Protein AF-A0A7X3YAA0-F1 (afdb_monomer)

Nearest PDB structures (foldseek):
  8f7n-assembly1_A-2  TM=2.930E-01  e=7.700E+00  Sinorhizobium meliloti

Solvent-accessible surface area (backbone atoms only — not comparable to full-atom values): 11688 Å² total; per-residue (Å²): 109,54,58,77,60,43,55,61,46,72,79,70,70,88,83,76,70,69,65,59,54,57,55,51,51,57,53,46,72,73,34,72,87,39,67,66,58,44,51,51,52,48,49,53,50,49,19,56,52,35,29,21,51,21,25,22,51,53,33,38,72,58,95,44,71,69,63,36,50,56,51,29,52,52,21,49,56,51,26,53,52,19,48,52,52,40,51,52,50,35,54,52,51,37,53,52,49,48,28,69,72,54,35,77,91,60,54,65,84,67,100,58,86,49,71,60,44,53,52,44,53,52,51,51,51,51,34,36,52,49,14,29,50,54,8,47,59,45,31,59,58,48,54,50,46,50,54,24,40,55,50,31,54,49,50,27,62,79,58,42,41,44,77,76,51,54,50,33,37,28,41,69,87,68,53,43,28,35,65,72,49,81,56,97,45,36,39,38,23,38,33,63,99,43,87,67,33,29,32,39,41,35,31,49,99,71,41,32,64,75,49,73,66,51,87,34,73,72,127

pLDDT: mean 88.46, std 11.12, range [44.28, 97.62]

Radius of gyration: 26.05 Å; Cα contacts (8 Å, |Δi|>4): 255; chains: 1; bounding box: 53×24×81 Å

Structure (mmCIF, N/CA/C/O backbone):
data_AF-A0A7X3YAA0-F1
#
_entry.id   AF-A0A7X3YAA0-F1
#
loop_
_atom_site.group_PDB
_atom_site.id
_atom_site.type_symbol
_atom_site.label_atom_id
_atom_site.label_alt_id
_atom_site.label_comp_id
_atom_site.label_asym_id
_atom_site.label_entity_id
_atom_site.label_seq_id
_atom_site.pdbx_PDB_ins_code
_atom_site.Cartn_x
_atom_site.Cartn_y
_atom_site.Cartn_z
_atom_site.occupancy
_atom_site.B_iso_or_equiv
_atom_site.auth_seq_id
_atom_site.auth_comp_id
_atom_site.auth_asym_id
_atom_site.auth_atom_id
_atom_site.pdbx_PDB_model_num
ATOM 1 N N . MET A 1 1 ? -1.577 8.466 15.250 1.00 59.06 1 MET A N 1
ATOM 2 C CA . MET A 1 1 ? -2.280 7.269 14.775 1.00 59.06 1 MET A CA 1
ATOM 3 C C . MET A 1 1 ? -3.428 6.918 15.711 1.00 59.06 1 MET A C 1
ATOM 5 O O . MET A 1 1 ? -3.197 6.264 16.710 1.00 59.06 1 MET A O 1
ATOM 9 N N . SER A 1 2 ? -4.651 7.303 15.331 1.00 76.75 2 SER A N 1
ATOM 10 C CA . SER A 1 2 ? -5.846 7.042 16.142 1.00 76.75 2 SER A CA 1
ATOM 11 C C . SER A 1 2 ? -6.045 5.549 16.450 1.00 76.75 2 SER A C 1
ATOM 13 O O . SER A 1 2 ? -5.877 4.694 15.568 1.00 76.75 2 SER A O 1
ATOM 15 N N . ILE A 1 3 ? -6.429 5.260 17.690 1.00 80.38 3 ILE A N 1
ATOM 16 C CA . ILE A 1 3 ? -6.771 3.958 18.265 1.00 80.38 3 ILE A CA 1
ATOM 17 C C . ILE A 1 3 ? -7.856 3.287 17.422 1.00 80.38 3 ILE A C 1
ATOM 19 O O . ILE A 1 3 ? -7.749 2.100 17.121 1.00 80.38 3 ILE A O 1
ATOM 23 N N . VAL A 1 4 ? -8.832 4.049 16.916 1.00 76.88 4 VAL A N 1
ATOM 24 C CA . VAL A 1 4 ? -9.892 3.575 15.999 1.00 76.88 4 VAL A CA 1
ATOM 25 C C . VAL A 1 4 ? -9.312 2.902 14.744 1.00 76.88 4 VAL A C 1
ATOM 27 O O . VAL A 1 4 ? -9.902 1.975 14.186 1.00 76.88 4 VAL A O 1
ATOM 30 N N . LYS A 1 5 ? -8.120 3.329 14.307 1.00 78.88 5 LYS A N 1
ATOM 31 C CA . LYS A 1 5 ? -7.428 2.848 13.096 1.00 78.88 5 LYS A CA 1
ATOM 32 C C . LYS A 1 5 ? -6.369 1.784 13.376 1.00 78.88 5 LYS A C 1
ATOM 34 O O . LYS A 1 5 ? -5.727 1.310 12.430 1.00 78.88 5 LYS A O 1
ATOM 39 N N . LEU A 1 6 ? -6.149 1.431 14.641 1.00 77.19 6 LEU A N 1
ATOM 40 C CA . LEU A 1 6 ? -5.061 0.557 15.065 1.00 77.19 6 LEU A CA 1
ATOM 41 C C . LEU A 1 6 ? -5.358 -0.916 14.737 1.00 77.19 6 LEU A C 1
ATOM 43 O O . LEU A 1 6 ? -4.557 -1.565 14.059 1.00 77.19 6 LEU A O 1
ATOM 47 N N . ALA A 1 7 ? -6.538 -1.419 15.120 1.00 69.31 7 ALA A N 1
ATOM 48 C CA . ALA A 1 7 ? -6.918 -2.823 14.925 1.00 69.31 7 ALA A CA 1
ATOM 49 C C . ALA A 1 7 ? -6.920 -3.268 13.440 1.00 69.31 7 ALA A C 1
ATOM 51 O O . ALA A 1 7 ? -6.285 -4.279 13.126 1.00 69.31 7 ALA A O 1
ATOM 52 N N . PRO A 1 8 ? -7.483 -2.501 12.479 1.00 62.03 8 PRO A N 1
ATOM 53 C CA . PRO A 1 8 ? -7.467 -2.892 11.063 1.00 62.03 8 PRO A CA 1
ATOM 54 C C . PRO A 1 8 ? -6.065 -2.944 10.433 1.00 62.03 8 PRO A C 1
ATOM 56 O O . PRO A 1 8 ? -5.856 -3.620 9.424 1.00 62.03 8 PRO A O 1
ATOM 59 N N . LYS A 1 9 ? -5.091 -2.210 10.987 1.00 66.38 9 LYS A N 1
ATOM 60 C CA . LYS A 1 9 ? -3.727 -2.137 10.439 1.00 66.38 9 LYS A CA 1
ATOM 61 C C . LYS A 1 9 ? -2.813 -3.249 10.934 1.00 66.38 9 LYS A C 1
ATOM 63 O O . LYS A 1 9 ? -1.977 -3.711 10.158 1.00 66.38 9 LYS A O 1
ATOM 68 N N . ILE A 1 10 ? -2.977 -3.692 12.177 1.00 64.69 10 ILE A N 1
ATOM 69 C CA . ILE A 1 10 ? -2.157 -4.762 12.770 1.00 64.69 10 ILE A CA 1
ATOM 70 C C . ILE A 1 10 ? -2.325 -6.076 11.995 1.00 64.69 10 ILE A C 1
ATOM 72 O O . ILE A 1 10 ? -1.363 -6.813 11.800 1.00 64.69 10 ILE A O 1
ATOM 76 N N . VAL A 1 11 ? -3.509 -6.308 11.428 1.00 57.81 11 VAL A N 1
ATOM 77 C CA . VAL A 1 11 ? -3.817 -7.491 10.610 1.00 57.81 11 VAL A CA 1
ATOM 78 C C . VAL A 1 11 ? -3.139 -7.461 9.220 1.00 57.81 11 VAL A C 1
ATOM 80 O O . VAL A 1 11 ? -3.047 -8.489 8.555 1.00 57.81 11 VAL A O 1
ATOM 83 N N . ALA A 1 12 ? -2.621 -6.316 8.753 1.00 52.00 12 ALA A N 1
ATOM 84 C CA . ALA A 1 12 ? -2.245 -6.120 7.345 1.00 52.00 12 ALA A CA 1
ATOM 85 C C . ALA A 1 12 ? -0.732 -5.966 7.044 1.00 52.00 12 ALA A C 1
ATOM 87 O O . ALA A 1 12 ? -0.375 -5.808 5.876 1.00 52.00 12 ALA A O 1
ATOM 88 N N . GLY A 1 13 ? 0.160 -5.958 8.046 1.00 50.28 13 GLY A N 1
ATOM 89 C CA . GLY A 1 13 ? 1.403 -5.170 7.950 1.00 50.28 13 GLY A CA 1
ATOM 90 C C . GLY A 1 13 ? 2.768 -5.807 7.610 1.00 50.28 13 GLY A C 1
ATOM 91 O O . GLY A 1 13 ? 3.652 -5.052 7.221 1.00 50.28 13 GLY A O 1
ATOM 92 N N . SER A 1 14 ? 3.041 -7.110 7.746 1.00 44.28 14 SER A N 1
ATOM 93 C CA . SER A 1 14 ? 4.423 -7.522 8.119 1.00 44.28 14 SER A CA 1
ATOM 94 C C . SER A 1 14 ? 5.274 -8.375 7.150 1.00 44.28 14 SER A C 1
ATOM 96 O O . SER A 1 14 ? 6.338 -8.825 7.560 1.00 44.28 14 SER A O 1
ATOM 98 N N . ALA A 1 15 ? 4.919 -8.577 5.872 1.00 46.97 15 ALA A N 1
ATOM 99 C CA . ALA A 1 15 ? 5.632 -9.571 5.035 1.00 46.97 15 ALA A CA 1
ATOM 100 C C . ALA A 1 15 ? 6.590 -9.047 3.929 1.00 46.97 15 ALA A C 1
ATOM 102 O O . ALA A 1 15 ? 7.438 -9.802 3.466 1.00 46.97 15 ALA A O 1
ATOM 103 N N . LEU A 1 16 ? 6.506 -7.786 3.477 1.00 45.75 16 LEU A N 1
ATOM 104 C CA . LEU A 1 16 ? 7.164 -7.350 2.220 1.00 45.75 16 LEU A CA 1
ATOM 105 C C . LEU A 1 16 ? 8.527 -6.634 2.365 1.00 45.75 16 LEU A C 1
ATOM 107 O O . LEU A 1 16 ? 9.191 -6.383 1.362 1.00 45.75 16 LEU A O 1
ATOM 111 N N . ALA A 1 17 ? 8.974 -6.305 3.579 1.00 51.66 17 ALA A N 1
ATOM 112 C CA . ALA A 1 17 ? 10.125 -5.412 3.781 1.00 51.66 17 ALA A CA 1
ATOM 113 C C . ALA A 1 17 ? 11.516 -6.082 3.663 1.00 51.66 17 ALA A C 1
ATOM 115 O O . ALA A 1 17 ? 12.498 -5.400 3.376 1.00 51.66 17 ALA A O 1
ATOM 116 N N . GLY A 1 18 ? 11.627 -7.401 3.866 1.00 48.25 18 GLY A N 1
ATOM 117 C CA . GLY A 1 18 ? 12.929 -8.077 3.996 1.00 48.25 18 GLY A CA 1
ATOM 118 C C . GLY A 1 18 ? 13.695 -8.281 2.682 1.00 48.25 18 GLY A C 1
ATOM 119 O O . GLY A 1 18 ? 14.911 -8.106 2.636 1.00 48.25 18 GLY A O 1
ATOM 120 N N . PHE A 1 19 ? 12.994 -8.617 1.595 1.00 54.12 19 PHE A N 1
ATOM 121 C CA . PHE A 1 19 ? 13.638 -9.017 0.337 1.00 54.12 19 PHE A CA 1
ATOM 122 C C . PHE A 1 19 ? 14.166 -7.823 -0.478 1.00 54.12 19 PHE A C 1
ATOM 124 O O . PHE A 1 19 ? 15.297 -7.843 -0.963 1.00 54.12 19 PHE A O 1
ATOM 131 N N . GLY A 1 20 ? 13.388 -6.737 -0.576 1.00 62.09 20 GLY A N 1
ATOM 132 C CA . GLY A 1 20 ? 13.781 -5.549 -1.347 1.00 62.09 20 GLY A CA 1
ATOM 133 C C . GLY A 1 20 ? 14.993 -4.811 -0.768 1.00 62.09 20 GLY A C 1
ATOM 134 O O . GLY A 1 20 ? 15.801 -4.255 -1.511 1.00 62.09 20 GLY A O 1
ATOM 135 N N . LEU A 1 21 ? 15.162 -4.853 0.556 1.00 68.50 21 LEU A N 1
ATOM 136 C CA . LEU A 1 21 ? 16.231 -4.145 1.260 1.00 68.50 21 LEU A CA 1
ATOM 137 C C . LEU A 1 21 ? 17.598 -4.826 1.056 1.00 68.50 21 LEU A C 1
ATOM 139 O O . LEU A 1 21 ? 18.607 -4.143 0.881 1.00 68.50 21 LEU A O 1
ATOM 143 N N . ALA A 1 22 ? 17.634 -6.163 0.987 1.00 71.94 22 ALA A N 1
ATOM 144 C CA . ALA A 1 22 ? 18.854 -6.916 0.694 1.00 71.94 22 ALA A CA 1
ATOM 145 C C . ALA A 1 22 ? 19.340 -6.692 -0.750 1.00 71.94 22 ALA A C 1
ATOM 147 O O . ALA A 1 22 ? 20.502 -6.340 -0.954 1.00 71.94 22 ALA A O 1
ATOM 148 N N . PHE A 1 23 ? 18.440 -6.802 -1.735 1.00 73.25 23 PHE A N 1
ATOM 149 C CA . PHE A 1 23 ? 18.769 -6.583 -3.148 1.00 73.25 23 PHE A CA 1
ATOM 150 C C . PHE A 1 23 ? 19.189 -5.132 -3.427 1.00 73.25 23 PHE A C 1
ATOM 152 O O . PHE A 1 23 ? 20.215 -4.883 -4.062 1.00 73.25 23 PHE A O 1
ATOM 159 N N . GLY A 1 24 ? 18.449 -4.157 -2.885 1.00 75.50 24 GLY A N 1
ATOM 160 C CA . GLY A 1 24 ? 18.775 -2.737 -3.039 1.00 75.50 24 GLY A CA 1
ATOM 161 C C . GLY A 1 24 ? 20.146 -2.376 -2.463 1.00 75.50 24 GLY A C 1
ATOM 162 O O . GLY A 1 24 ? 20.895 -1.610 -3.072 1.00 75.50 24 GLY A O 1
ATOM 163 N N . ARG A 1 25 ? 20.524 -2.979 -1.329 1.00 80.31 25 ARG A N 1
ATOM 164 C CA . ARG A 1 25 ? 21.837 -2.768 -0.703 1.00 80.31 25 ARG A CA 1
ATOM 165 C C . ARG A 1 25 ? 22.989 -3.250 -1.587 1.00 80.31 25 ARG A C 1
ATOM 167 O O . ARG A 1 25 ? 24.008 -2.561 -1.674 1.00 80.31 25 ARG A O 1
ATOM 174 N N . ASP A 1 26 ? 22.841 -4.402 -2.233 1.00 81.62 26 ASP A N 1
ATOM 175 C CA . ASP A 1 26 ? 23.897 -4.983 -3.069 1.00 81.62 26 ASP A CA 1
ATOM 176 C C . ASP A 1 26 ? 24.082 -4.216 -4.377 1.00 81.62 26 ASP A C 1
ATOM 178 O O . ASP A 1 26 ? 25.218 -3.941 -4.777 1.00 81.62 26 ASP A O 1
ATOM 182 N N . VAL A 1 27 ? 22.982 -3.783 -4.999 1.00 78.81 27 VAL A N 1
ATOM 183 C CA . VAL A 1 27 ? 23.040 -2.918 -6.181 1.00 78.81 27 VAL A CA 1
ATOM 184 C C . VAL A 1 27 ? 23.669 -1.569 -5.823 1.00 78.81 27 VAL A C 1
ATOM 186 O O . VAL A 1 27 ? 24.630 -1.161 -6.473 1.00 78.81 27 VAL A O 1
ATOM 189 N N . TYR A 1 28 ? 23.238 -0.926 -4.731 1.00 79.69 28 TYR A N 1
ATOM 190 C CA . TYR A 1 28 ? 23.794 0.355 -4.276 1.00 79.69 28 TYR A CA 1
ATOM 191 C C . TYR A 1 28 ? 25.310 0.303 -4.035 1.00 79.69 28 TYR A C 1
ATOM 193 O O . TYR A 1 28 ? 26.046 1.205 -4.440 1.00 79.69 28 TYR A O 1
ATOM 201 N N . ARG A 1 29 ? 25.819 -0.768 -3.410 1.00 83.75 29 ARG A N 1
ATOM 202 C CA . ARG A 1 29 ? 27.262 -0.919 -3.148 1.00 83.75 29 ARG A CA 1
ATOM 203 C C . ARG A 1 29 ? 28.103 -0.908 -4.424 1.00 83.75 29 ARG A C 1
ATOM 205 O O . ARG A 1 29 ? 29.215 -0.379 -4.386 1.00 83.75 29 ARG A O 1
ATOM 212 N N . LYS A 1 30 ? 27.584 -1.466 -5.522 1.00 80.69 30 LYS A N 1
ATOM 213 C CA . LYS A 1 30 ? 28.265 -1.521 -6.824 1.00 80.69 30 LYS A CA 1
ATOM 214 C C . LYS A 1 30 ? 28.128 -0.216 -7.609 1.00 80.69 30 LYS A C 1
ATOM 216 O O . LYS A 1 30 ? 29.068 0.179 -8.290 1.00 80.69 30 LYS A O 1
ATOM 221 N N . THR A 1 31 ? 26.994 0.469 -7.489 1.00 81.50 31 THR A N 1
ATOM 222 C CA . THR A 1 31 ? 26.660 1.631 -8.327 1.00 81.50 31 THR A CA 1
ATOM 223 C C . THR A 1 31 ? 27.045 2.977 -7.717 1.00 81.50 31 THR A C 1
ATOM 225 O O . THR A 1 31 ? 27.266 3.924 -8.464 1.00 81.50 31 THR A O 1
ATOM 228 N N . LYS A 1 32 ? 27.239 3.075 -6.391 1.00 81.38 32 LYS A N 1
ATOM 229 C CA . LYS A 1 32 ? 27.502 4.345 -5.673 1.00 81.38 32 LYS A CA 1
ATOM 230 C C . LYS A 1 32 ? 28.677 5.194 -6.180 1.00 81.38 32 LYS A C 1
ATOM 232 O O . LYS A 1 32 ? 28.759 6.366 -5.839 1.00 81.38 32 LYS A O 1
ATOM 237 N N . LYS A 1 33 ? 29.614 4.613 -6.936 1.00 85.62 33 LYS A N 1
ATOM 238 C CA . LYS A 1 33 ? 30.770 5.335 -7.495 1.00 85.62 33 LYS A CA 1
ATOM 239 C C . LYS A 1 33 ? 30.436 6.096 -8.782 1.00 85.62 33 LYS A C 1
ATOM 241 O O . LYS A 1 33 ? 31.199 6.970 -9.169 1.00 85.62 33 LYS A O 1
ATOM 246 N N . ASN A 1 34 ? 29.323 5.769 -9.438 1.00 90.38 34 ASN A N 1
ATOM 247 C CA . ASN A 1 34 ? 28.904 6.385 -10.688 1.00 90.38 34 ASN A CA 1
ATOM 248 C C . ASN A 1 34 ? 27.492 6.961 -10.527 1.00 90.38 34 ASN A C 1
ATOM 250 O O . ASN A 1 34 ? 26.493 6.246 -10.625 1.00 90.38 34 ASN A O 1
ATOM 254 N N . LEU A 1 35 ? 27.427 8.269 -10.261 1.00 86.94 35 LEU A N 1
ATOM 255 C CA . LEU A 1 35 ? 26.175 8.987 -10.016 1.00 86.94 35 LEU A CA 1
ATOM 256 C C . LEU A 1 35 ? 25.190 8.848 -11.188 1.00 86.94 35 LEU A C 1
ATOM 258 O O . LEU A 1 35 ? 23.995 8.670 -10.959 1.00 86.94 35 LEU A O 1
ATOM 262 N N . LEU A 1 36 ? 25.694 8.867 -12.426 1.00 89.25 36 LEU A N 1
ATOM 263 C CA . LEU A 1 36 ? 24.877 8.717 -13.631 1.00 89.25 36 LEU A CA 1
ATOM 264 C C . LEU A 1 36 ? 24.191 7.346 -13.671 1.00 89.25 36 LEU A C 1
ATOM 266 O O . LEU A 1 36 ? 23.001 7.255 -13.959 1.00 89.25 36 LEU A O 1
ATOM 270 N N . LEU A 1 37 ? 24.918 6.284 -13.319 1.00 85.06 37 LEU A N 1
ATOM 271 C CA . LEU A 1 37 ? 24.379 4.925 -13.292 1.00 85.06 37 LEU A CA 1
ATOM 272 C C . LEU A 1 37 ? 23.329 4.762 -12.181 1.00 85.06 37 LEU A C 1
ATOM 274 O O . LEU A 1 37 ? 22.287 4.147 -12.404 1.00 85.06 37 LEU A O 1
ATOM 278 N N . VAL A 1 38 ? 23.548 5.366 -11.008 1.00 86.19 38 VAL A N 1
ATOM 279 C CA . VAL A 1 38 ? 22.537 5.402 -9.934 1.00 86.19 38 VAL A CA 1
ATOM 280 C C . VAL A 1 38 ? 21.268 6.117 -10.400 1.00 86.19 38 VAL A C 1
ATOM 282 O O . VAL A 1 38 ? 20.171 5.602 -10.186 1.00 86.19 38 VAL A O 1
ATOM 285 N N . ALA A 1 39 ? 21.403 7.269 -11.063 1.00 89.06 39 ALA A N 1
ATOM 286 C CA . ALA A 1 39 ? 20.269 8.022 -11.590 1.00 89.06 39 ALA A CA 1
ATOM 287 C C . ALA A 1 39 ? 19.504 7.231 -12.664 1.00 89.06 39 ALA A C 1
ATOM 289 O O . ALA A 1 39 ? 18.276 7.167 -12.614 1.00 89.06 39 ALA A O 1
ATOM 290 N N . ALA A 1 40 ? 20.212 6.565 -13.580 1.00 88.56 40 ALA A N 1
ATOM 291 C CA . ALA A 1 40 ? 19.606 5.711 -14.600 1.00 88.56 40 ALA A CA 1
ATOM 292 C C . ALA A 1 40 ? 18.831 4.540 -13.976 1.00 88.56 40 ALA A C 1
ATOM 294 O O . ALA A 1 40 ? 17.680 4.293 -14.331 1.00 88.56 40 ALA A O 1
ATOM 295 N N . LEU A 1 41 ? 19.416 3.856 -12.989 1.00 88.06 41 LEU A N 1
ATOM 296 C CA . LEU A 1 41 ? 18.751 2.763 -12.279 1.00 88.06 41 LEU A CA 1
ATOM 297 C C . LEU A 1 41 ? 17.509 3.244 -11.516 1.00 88.06 41 LEU A C 1
ATOM 299 O O . LEU A 1 41 ? 16.476 2.568 -11.520 1.00 88.06 41 LEU A O 1
ATOM 303 N N . ALA A 1 42 ? 17.598 4.404 -10.862 1.00 89.75 42 ALA A N 1
ATOM 304 C CA . ALA A 1 42 ? 16.465 5.011 -10.178 1.00 89.75 42 ALA A CA 1
ATOM 305 C C . ALA A 1 42 ? 15.347 5.349 -11.170 1.00 89.75 42 ALA A C 1
ATOM 307 O O . ALA A 1 42 ? 14.193 5.016 -10.911 1.00 89.75 42 ALA A O 1
ATOM 308 N N . LEU A 1 43 ? 15.685 5.925 -12.328 1.00 93.00 43 LEU A N 1
ATOM 309 C CA . LEU A 1 43 ? 14.728 6.241 -13.387 1.00 93.00 43 LEU A CA 1
ATOM 310 C C . LEU A 1 43 ? 14.025 4.984 -13.910 1.00 93.00 43 LEU A C 1
ATOM 312 O O . LEU A 1 43 ? 12.799 4.967 -13.983 1.00 93.00 43 LEU A O 1
ATOM 316 N N . VAL A 1 44 ? 14.776 3.917 -14.204 1.00 92.88 44 VAL A N 1
ATOM 317 C CA . VAL A 1 44 ? 14.220 2.617 -14.619 1.00 92.88 44 VAL A CA 1
ATOM 318 C C . VAL A 1 44 ? 13.270 2.086 -13.546 1.00 92.88 44 VAL A C 1
ATOM 320 O O . VAL A 1 44 ? 12.123 1.748 -13.835 1.00 92.88 44 VAL A O 1
ATOM 323 N N . THR A 1 45 ? 13.714 2.067 -12.289 1.00 91.69 45 THR A N 1
ATOM 324 C CA . THR A 1 45 ? 12.907 1.559 -11.172 1.00 91.69 45 THR A CA 1
ATOM 325 C C . THR A 1 45 ? 11.618 2.360 -11.018 1.00 91.69 45 THR A C 1
ATOM 327 O O . THR A 1 45 ? 10.549 1.769 -10.913 1.00 91.69 45 THR A O 1
ATOM 330 N N . ILE A 1 46 ? 11.695 3.693 -11.050 1.00 93.31 46 ILE A N 1
ATOM 331 C CA . ILE A 1 46 ? 10.534 4.584 -10.935 1.00 93.31 46 ILE A CA 1
ATOM 332 C C . ILE A 1 46 ? 9.583 4.392 -12.115 1.00 93.31 46 ILE A C 1
ATOM 334 O O . ILE A 1 46 ? 8.379 4.321 -11.895 1.00 93.31 46 ILE A O 1
ATOM 338 N N . ALA A 1 47 ? 10.093 4.268 -13.341 1.00 95.25 47 ALA A N 1
ATOM 339 C CA . ALA A 1 47 ? 9.259 4.094 -14.525 1.00 95.25 47 ALA A CA 1
ATOM 340 C C . ALA A 1 47 ? 8.464 2.780 -14.460 1.00 95.25 47 ALA A C 1
ATOM 342 O O . ALA A 1 47 ? 7.239 2.793 -14.568 1.00 95.25 47 ALA A O 1
ATOM 343 N N . PHE A 1 48 ? 9.133 1.652 -14.205 1.00 95.12 48 PHE A N 1
ATOM 344 C CA . PHE A 1 48 ? 8.476 0.341 -14.158 1.00 95.12 48 PHE A CA 1
ATOM 345 C C . PHE A 1 48 ? 7.621 0.144 -12.899 1.00 95.12 48 PHE A C 1
ATOM 347 O O . PHE A 1 48 ? 6.489 -0.332 -12.989 1.00 95.12 48 PHE A O 1
ATOM 354 N N . TYR A 1 49 ? 8.105 0.548 -11.721 1.00 94.88 49 TYR A N 1
ATOM 355 C CA . TYR A 1 49 ? 7.300 0.498 -10.496 1.00 94.88 49 TYR A CA 1
ATOM 356 C C . TYR A 1 49 ? 6.110 1.463 -10.569 1.00 94.88 49 TYR A C 1
ATOM 358 O O . TYR A 1 49 ? 5.015 1.144 -10.106 1.00 94.88 49 TYR A O 1
ATOM 366 N N . GLY A 1 50 ? 6.300 2.617 -11.208 1.00 95.69 50 GLY A N 1
ATOM 367 C CA . GLY A 1 50 ? 5.265 3.611 -11.462 1.00 95.69 50 GLY A CA 1
ATOM 368 C C . GLY A 1 50 ? 4.101 3.053 -12.274 1.00 95.69 50 GLY A C 1
ATOM 369 O O . GLY A 1 50 ? 2.957 3.314 -11.905 1.00 95.69 50 GLY A O 1
ATOM 370 N N . LEU A 1 51 ? 4.358 2.220 -13.293 1.00 97.12 51 LEU A N 1
ATOM 371 C CA . LEU A 1 51 ? 3.300 1.515 -14.035 1.00 97.12 51 LEU A CA 1
ATOM 372 C C . LEU A 1 51 ? 2.400 0.708 -13.096 1.00 97.12 51 LEU A C 1
ATOM 374 O O . LEU A 1 51 ? 1.182 0.895 -13.074 1.00 97.12 51 LEU A O 1
ATOM 378 N N . PHE A 1 52 ? 3.013 -0.142 -12.270 1.00 96.19 52 PHE A N 1
ATOM 379 C CA . PHE A 1 52 ? 2.292 -0.968 -11.308 1.00 96.19 52 PHE A CA 1
ATOM 380 C C . PHE A 1 52 ? 1.501 -0.108 -10.313 1.00 96.19 52 PHE A C 1
ATOM 382 O O . PHE A 1 52 ? 0.295 -0.299 -10.140 1.00 96.19 52 PHE A O 1
ATOM 389 N N . VAL A 1 53 ? 2.149 0.877 -9.681 1.00 95.31 53 VAL A N 1
ATOM 390 C CA . VAL A 1 53 ? 1.518 1.726 -8.660 1.00 95.31 53 VAL A CA 1
ATOM 391 C C . VAL A 1 53 ? 0.373 2.549 -9.242 1.00 95.31 53 VAL A C 1
ATOM 393 O O . VAL A 1 53 ? -0.698 2.596 -8.637 1.00 95.31 53 VAL A O 1
ATOM 396 N N . CYS A 1 54 ? 0.540 3.166 -10.411 1.00 96.38 54 CYS A N 1
ATOM 397 C CA . CYS A 1 54 ? -0.524 3.953 -11.034 1.00 96.38 54 CYS A CA 1
ATOM 398 C C . CYS A 1 54 ? -1.752 3.082 -11.322 1.00 96.38 54 CYS A C 1
ATOM 400 O O . CYS A 1 54 ? -2.875 3.462 -10.984 1.00 96.38 54 CYS A O 1
ATOM 402 N N . CYS A 1 55 ? -1.546 1.867 -11.834 1.00 96.12 55 CYS A N 1
ATOM 403 C CA . CYS A 1 55 ? -2.615 0.897 -12.055 1.00 96.12 55 CYS A CA 1
ATOM 404 C C . CYS A 1 55 ? -3.293 0.443 -10.753 1.00 96.12 55 CYS A C 1
ATOM 406 O O . CYS A 1 55 ? -4.522 0.349 -10.714 1.00 96.12 55 CYS A O 1
ATOM 408 N N . VAL A 1 56 ? -2.544 0.259 -9.658 1.00 94.31 56 VAL A N 1
ATOM 409 C CA . VAL A 1 56 ? -3.132 0.013 -8.326 1.00 94.31 56 VAL A CA 1
ATOM 410 C C . VAL A 1 56 ? -4.046 1.167 -7.921 1.00 94.31 56 VAL A C 1
ATOM 412 O O . VAL A 1 56 ? -5.158 0.930 -7.451 1.00 94.31 56 VAL A O 1
ATOM 415 N N . TRP A 1 57 ? -3.616 2.415 -8.111 1.00 93.44 57 TRP A N 1
ATOM 416 C CA . TRP A 1 57 ? -4.403 3.597 -7.747 1.00 93.44 57 TRP A CA 1
ATOM 417 C C . TRP A 1 57 ? -5.666 3.746 -8.597 1.00 93.44 57 TRP A C 1
ATOM 419 O O . TRP A 1 57 ? -6.739 3.986 -8.042 1.00 93.44 57 TRP A O 1
ATOM 429 N N . ILE A 1 58 ? -5.578 3.514 -9.908 1.00 94.62 58 ILE A N 1
ATOM 430 C CA . ILE A 1 58 ? -6.739 3.478 -10.812 1.00 94.62 58 ILE A CA 1
ATOM 431 C C . ILE A 1 58 ? -7.721 2.383 -10.377 1.00 94.62 58 ILE A C 1
ATOM 433 O O . ILE A 1 58 ? -8.934 2.601 -10.274 1.00 94.62 58 ILE A O 1
ATOM 437 N N . GLY A 1 59 ? -7.182 1.201 -10.078 1.00 90.62 59 GLY A N 1
ATOM 438 C CA . GLY A 1 59 ? -7.930 0.035 -9.640 1.00 90.62 59 GLY A CA 1
ATOM 439 C C . GLY A 1 59 ? -8.522 0.179 -8.242 1.00 90.62 59 GLY A C 1
ATOM 440 O O . GLY A 1 59 ? -9.437 -0.566 -7.918 1.00 90.62 59 GLY A O 1
ATOM 441 N N . ARG A 1 60 ? -8.091 1.128 -7.408 1.00 88.19 60 ARG A N 1
ATOM 442 C CA . ARG A 1 60 ? -8.547 1.251 -6.015 1.00 88.19 60 ARG A CA 1
ATOM 443 C C . ARG A 1 60 ? -9.897 1.966 -5.903 1.00 88.19 60 ARG A C 1
ATOM 445 O O . ARG A 1 60 ? -10.300 2.734 -6.775 1.00 88.19 60 ARG A O 1
ATOM 452 N N . ASN A 1 61 ? -10.603 1.715 -4.798 1.00 88.19 61 ASN A N 1
ATOM 453 C CA . ASN A 1 61 ? -11.787 2.488 -4.428 1.00 88.19 61 ASN A CA 1
ATOM 454 C C . ASN A 1 61 ? -11.417 3.633 -3.475 1.00 88.19 61 ASN A C 1
ATOM 456 O O . ASN A 1 61 ? -10.484 3.509 -2.665 1.00 88.19 61 ASN A O 1
ATOM 460 N N . TYR A 1 62 ? -12.179 4.721 -3.541 1.00 87.50 62 TYR A N 1
ATOM 461 C CA . TYR A 1 62 ? -12.031 5.892 -2.680 1.00 87.50 62 TYR A CA 1
ATOM 462 C C . TYR A 1 62 ? -13.348 6.198 -1.975 1.00 87.50 62 TYR A C 1
ATOM 464 O O . TYR A 1 62 ? -14.410 5.828 -2.460 1.00 87.50 62 TYR A O 1
ATOM 472 N N . GLU A 1 63 ? -13.243 6.830 -0.812 1.00 84.12 63 GLU A N 1
ATOM 473 C CA . GLU A 1 63 ? -14.382 7.095 0.064 1.00 84.12 63 GLU A CA 1
ATOM 474 C C . GLU A 1 63 ? -15.328 8.145 -0.533 1.00 84.12 63 GLU A C 1
ATOM 476 O O . GLU A 1 63 ? -16.536 7.942 -0.564 1.00 84.12 63 GLU A O 1
ATOM 481 N N . SER A 1 64 ? -14.773 9.226 -1.095 1.00 90.56 64 SER A N 1
ATOM 482 C CA . SER A 1 64 ? -15.539 10.258 -1.794 1.00 90.56 64 SER A CA 1
ATOM 483 C C . SER A 1 64 ? -15.462 10.105 -3.313 1.00 90.56 64 SER A C 1
ATOM 485 O O . SER A 1 64 ? -14.415 9.774 -3.880 1.00 90.56 64 SER A O 1
ATOM 487 N N . TRP A 1 65 ? -16.572 10.399 -3.994 1.00 88.75 65 TRP A N 1
ATOM 488 C CA . TRP A 1 65 ? -16.664 10.338 -5.454 1.00 88.75 65 TRP A CA 1
ATOM 489 C C . TRP A 1 65 ? -15.730 11.360 -6.128 1.00 88.75 65 TRP A C 1
ATOM 491 O O . TRP A 1 65 ? -14.956 10.994 -7.011 1.00 88.75 65 TRP A O 1
ATOM 501 N N . ALA A 1 66 ? -15.705 12.608 -5.644 1.00 90.31 66 ALA A N 1
ATOM 502 C CA . ALA A 1 66 ? -14.837 13.665 -6.167 1.00 90.31 66 ALA A CA 1
ATOM 503 C C . ALA A 1 66 ? -13.351 13.338 -5.944 1.00 90.31 66 ALA A C 1
ATOM 505 O O . ALA A 1 66 ? -12.534 13.417 -6.865 1.00 90.31 66 ALA A O 1
ATOM 506 N N . GLY A 1 67 ? -13.008 12.858 -4.742 1.00 89.75 67 GLY A N 1
ATOM 507 C CA . GLY A 1 67 ? -11.662 12.385 -4.431 1.00 89.75 67 GLY A CA 1
ATOM 508 C C . GLY A 1 67 ? -11.258 11.168 -5.266 1.00 89.75 67 GLY A C 1
ATOM 509 O O . GLY A 1 67 ? -10.081 11.024 -5.601 1.00 89.75 67 GLY A O 1
ATOM 510 N N . SER A 1 68 ? -12.215 10.310 -5.644 1.00 91.62 68 SER A N 1
ATOM 511 C CA . SER A 1 68 ? -11.966 9.207 -6.574 1.00 91.62 68 SER A CA 1
ATOM 512 C C . SER A 1 68 ? -11.595 9.706 -7.962 1.00 91.62 68 SER A C 1
ATOM 514 O O . SER A 1 68 ? -10.679 9.141 -8.554 1.00 91.62 68 SER A O 1
ATOM 516 N N . ILE A 1 69 ? -12.320 10.686 -8.504 1.00 93.50 69 ILE A N 1
ATOM 517 C CA . ILE A 1 69 ? -12.093 11.185 -9.866 1.00 93.50 69 ILE A CA 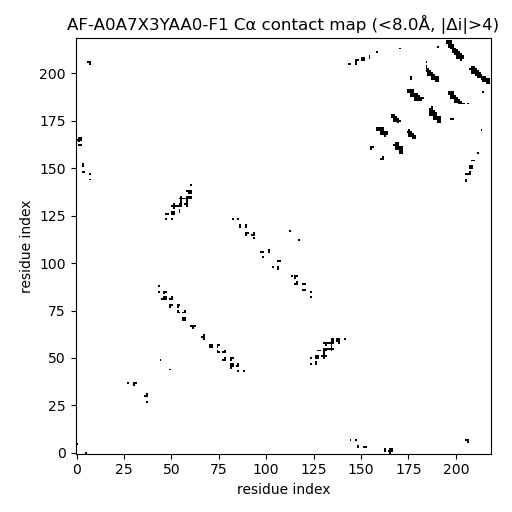1
ATOM 518 C C . ILE A 1 69 ? -10.712 11.829 -9.949 1.00 93.50 69 ILE A C 1
ATOM 520 O O . ILE A 1 69 ? -9.900 11.416 -10.774 1.00 93.50 69 ILE A O 1
ATOM 524 N N . PHE A 1 70 ? -10.401 12.751 -9.035 1.00 94.69 70 PHE A N 1
ATOM 525 C CA . PHE A 1 70 ? -9.120 13.459 -9.037 1.00 94.69 70 PHE A CA 1
ATOM 526 C C . PHE A 1 70 ? -7.925 12.502 -8.933 1.00 94.69 70 PHE A C 1
ATOM 528 O O . PHE A 1 70 ? -6.975 12.588 -9.708 1.00 94.69 70 PHE A O 1
ATOM 535 N N . LYS A 1 71 ? -7.989 11.524 -8.019 1.00 94.06 71 LYS A N 1
ATOM 536 C CA . LYS A 1 71 ? -6.899 10.554 -7.828 1.00 94.06 71 LYS A CA 1
ATOM 537 C C . LYS A 1 71 ? -6.745 9.601 -9.012 1.00 94.06 71 LYS A C 1
ATOM 539 O O . LYS A 1 71 ? -5.620 9.222 -9.320 1.00 94.06 71 LYS A O 1
ATOM 544 N N . LYS A 1 72 ? -7.841 9.224 -9.678 1.00 95.12 72 LYS A N 1
ATOM 545 C CA . LYS A 1 72 ? -7.794 8.380 -10.882 1.00 95.12 72 LYS A CA 1
ATOM 546 C C . LYS A 1 72 ? -7.249 9.138 -12.087 1.00 95.12 72 LYS A C 1
ATOM 548 O O . LYS A 1 72 ? -6.422 8.581 -12.795 1.00 95.12 72 LYS A O 1
ATOM 553 N N . LEU A 1 73 ? -7.651 10.394 -12.286 1.00 96.00 73 LEU A N 1
ATOM 554 C CA . LEU A 1 73 ? -7.113 11.245 -13.351 1.00 96.00 73 LEU A CA 1
ATOM 555 C C . LEU A 1 73 ? -5.618 11.506 -13.155 1.00 96.00 73 LEU A C 1
ATOM 557 O O . LEU A 1 73 ? -4.840 11.313 -14.085 1.00 96.00 73 LEU A O 1
ATOM 561 N N . GLY A 1 74 ? -5.201 11.849 -11.933 1.00 96.56 74 GLY A N 1
ATOM 562 C CA . GLY A 1 74 ? -3.784 12.007 -11.604 1.00 96.56 74 GLY A CA 1
ATOM 563 C C . GLY A 1 74 ? -2.984 10.720 -11.828 1.00 96.56 74 GLY A C 1
ATOM 564 O O . GLY A 1 74 ? -1.911 10.760 -12.423 1.00 96.56 74 GLY A O 1
ATOM 565 N N . ALA A 1 75 ? -3.526 9.565 -11.425 1.00 96.25 75 ALA A N 1
ATOM 566 C CA . ALA A 1 75 ? -2.891 8.272 -11.672 1.00 96.25 75 ALA A CA 1
ATOM 567 C C . ALA A 1 75 ? -2.833 7.913 -13.166 1.00 96.25 75 ALA A C 1
ATOM 569 O O . ALA A 1 75 ? -1.854 7.316 -13.596 1.00 96.25 75 ALA A O 1
ATOM 570 N N . LEU A 1 76 ? -3.835 8.289 -13.965 1.00 96.75 76 LEU A N 1
ATOM 571 C CA . LEU A 1 76 ? -3.842 8.065 -15.412 1.00 96.75 76 LEU A CA 1
ATOM 572 C C . LEU A 1 76 ? -2.800 8.935 -16.129 1.00 96.75 76 LEU A C 1
ATOM 574 O O . LEU A 1 76 ? -2.074 8.438 -16.987 1.00 96.75 76 LEU A O 1
ATOM 578 N N . ALA A 1 77 ? -2.679 10.207 -15.744 1.00 97.62 77 ALA A N 1
ATOM 579 C CA . ALA A 1 77 ? -1.643 11.096 -16.267 1.00 97.62 77 ALA A CA 1
ATOM 580 C C . ALA A 1 77 ? -0.236 10.589 -15.905 1.00 97.62 77 ALA A C 1
ATOM 582 O O . ALA A 1 77 ? 0.631 10.481 -16.771 1.00 97.62 77 ALA A O 1
ATOM 583 N N . ALA A 1 78 ? -0.024 10.197 -14.644 1.00 96.50 78 ALA A N 1
ATOM 584 C CA . ALA A 1 78 ? 1.237 9.607 -14.198 1.00 96.50 78 ALA A CA 1
ATOM 585 C C . ALA A 1 78 ? 1.540 8.270 -14.899 1.00 96.50 78 ALA A C 1
ATOM 587 O O . ALA A 1 78 ? 2.694 8.012 -15.245 1.00 96.50 78 ALA A O 1
ATOM 588 N N . LEU A 1 79 ? 0.515 7.449 -15.163 1.00 96.94 79 LEU A N 1
ATOM 589 C CA . LEU A 1 79 ? 0.649 6.206 -15.922 1.00 96.94 79 LEU A CA 1
ATOM 590 C C . LEU A 1 79 ? 1.166 6.480 -17.334 1.00 96.94 79 LEU A C 1
ATOM 592 O O . LEU A 1 79 ? 2.103 5.811 -17.754 1.00 96.94 79 LEU A O 1
ATOM 596 N N . ALA A 1 80 ? 0.607 7.469 -18.038 1.00 97.44 80 ALA A N 1
ATOM 597 C CA . ALA A 1 80 ? 1.050 7.831 -19.385 1.00 97.44 80 ALA A CA 1
ATOM 598 C C . ALA A 1 80 ? 2.531 8.248 -19.409 1.00 97.44 80 ALA A C 1
ATOM 600 O O . ALA A 1 80 ? 3.283 7.800 -20.273 1.00 97.44 80 ALA A O 1
ATOM 601 N N . VAL A 1 81 ? 2.974 9.029 -18.417 1.00 97.62 81 VAL A N 1
ATOM 602 C CA . VAL A 1 81 ? 4.386 9.423 -18.268 1.00 97.62 81 VAL A CA 1
ATOM 603 C C . VAL A 1 81 ? 5.277 8.207 -18.000 1.00 97.62 81 VAL A C 1
ATOM 605 O O . VAL A 1 81 ? 6.280 8.016 -18.685 1.00 97.62 81 VAL A O 1
ATOM 608 N N . CYS A 1 82 ? 4.908 7.349 -17.045 1.00 97.38 82 CYS A N 1
ATOM 609 C CA . CYS A 1 82 ? 5.679 6.143 -16.722 1.00 97.38 82 CYS A CA 1
ATOM 610 C C . CYS A 1 82 ? 5.743 5.171 -17.908 1.00 97.38 82 CYS A C 1
ATOM 612 O O . CYS A 1 82 ? 6.783 4.558 -18.158 1.00 97.38 82 CYS A O 1
ATOM 614 N N . PHE A 1 83 ? 4.650 5.054 -18.662 1.00 96.94 83 PHE A N 1
ATOM 615 C CA . PHE A 1 83 ? 4.573 4.237 -19.867 1.00 96.94 83 PHE A CA 1
ATOM 616 C C . PHE A 1 83 ? 5.484 4.778 -20.963 1.00 96.94 83 PHE A C 1
ATOM 618 O O . PHE A 1 83 ? 6.297 4.025 -21.484 1.00 96.94 83 PHE A O 1
ATOM 625 N N . GLY A 1 84 ? 5.439 6.084 -21.241 1.00 97.00 84 GLY A N 1
ATOM 626 C CA . GLY A 1 84 ? 6.329 6.716 -22.218 1.00 97.00 84 GLY A CA 1
ATOM 627 C C . GLY A 1 84 ? 7.809 6.549 -21.866 1.00 97.00 84 GLY A C 1
ATOM 628 O O . GLY A 1 84 ? 8.596 6.126 -22.710 1.00 97.00 84 GLY A O 1
ATOM 629 N N . ILE A 1 85 ? 8.185 6.802 -20.606 1.00 97.06 85 ILE A N 1
ATOM 630 C CA . ILE A 1 85 ? 9.576 6.649 -20.145 1.00 97.06 85 ILE A CA 1
ATOM 631 C C . ILE A 1 85 ? 10.026 5.188 -20.240 1.00 97.06 85 ILE A C 1
ATOM 633 O O . ILE A 1 85 ? 11.091 4.910 -20.782 1.00 97.06 85 ILE A O 1
ATOM 637 N N . SER A 1 86 ? 9.234 4.238 -19.734 1.00 96.81 86 SER A N 1
ATOM 638 C CA . SER A 1 86 ? 9.608 2.817 -19.791 1.00 96.81 86 SER A CA 1
ATOM 639 C C . SER A 1 86 ? 9.643 2.279 -21.223 1.00 96.81 86 SER A C 1
ATOM 641 O O . SER A 1 86 ? 10.519 1.479 -21.535 1.00 96.81 86 SER A O 1
ATOM 643 N N . PHE A 1 87 ? 8.761 2.751 -22.107 1.00 96.94 87 PHE A N 1
ATOM 644 C CA . PHE A 1 87 ? 8.768 2.386 -23.523 1.00 96.94 87 PHE A CA 1
ATOM 645 C C . PHE A 1 87 ? 10.031 2.899 -24.223 1.00 96.94 87 PHE A C 1
ATOM 647 O O . PHE A 1 87 ? 10.712 2.134 -24.902 1.00 96.94 87 PHE A O 1
ATOM 654 N N . TYR A 1 88 ? 10.406 4.159 -23.982 1.00 96.50 88 TYR A N 1
ATOM 655 C CA . TYR A 1 88 ? 11.669 4.714 -24.471 1.00 96.50 88 TYR A CA 1
ATOM 656 C C . TYR A 1 88 ? 12.883 3.928 -23.954 1.00 96.50 88 TYR A C 1
ATOM 658 O O . TYR A 1 88 ? 13.789 3.624 -24.723 1.00 96.50 88 TYR A O 1
ATOM 666 N N . LEU A 1 89 ? 12.893 3.545 -22.672 1.00 95.44 89 LEU A N 1
ATOM 667 C CA . LEU A 1 89 ? 13.972 2.739 -22.091 1.00 95.44 89 LEU A CA 1
ATOM 668 C C . LEU A 1 89 ? 14.086 1.351 -22.736 1.00 95.44 89 LEU A C 1
ATOM 670 O O . LEU A 1 89 ? 15.201 0.867 -22.906 1.00 95.44 89 LEU A O 1
ATOM 674 N N . ILE A 1 90 ? 12.964 0.725 -23.107 1.00 95.12 90 ILE A N 1
ATOM 675 C CA . ILE A 1 90 ? 12.963 -0.550 -23.841 1.00 95.12 90 ILE A CA 1
ATOM 676 C C . ILE A 1 90 ? 13.588 -0.365 -25.224 1.00 95.12 90 ILE A C 1
ATOM 678 O O . ILE A 1 90 ? 14.477 -1.132 -25.574 1.00 95.12 90 ILE A O 1
ATOM 682 N N . LEU A 1 91 ? 13.178 0.664 -25.976 1.00 94.00 91 LEU A N 1
ATOM 683 C CA . LEU A 1 91 ? 13.753 0.967 -27.293 1.00 94.00 91 LEU A CA 1
ATOM 684 C C . LEU A 1 91 ? 15.254 1.267 -27.214 1.00 94.00 91 LEU A C 1
ATOM 686 O O . LEU A 1 91 ? 16.031 0.777 -28.027 1.00 94.00 91 LEU A O 1
ATOM 690 N N . PHE A 1 92 ? 15.666 2.049 -26.216 1.00 93.62 92 PHE A N 1
ATOM 691 C CA . PHE A 1 92 ? 17.071 2.376 -25.992 1.00 93.62 92 PHE A CA 1
ATOM 692 C C . PHE A 1 92 ? 17.900 1.128 -25.666 1.00 93.62 92 PHE A C 1
ATOM 694 O O . PHE A 1 92 ? 18.967 0.926 -26.242 1.00 93.62 92 PHE A O 1
ATOM 701 N N . LEU A 1 93 ? 17.407 0.279 -24.758 1.00 92.19 93 LEU A N 1
ATOM 702 C CA . LEU A 1 93 ? 18.084 -0.962 -24.383 1.00 92.19 93 LEU A CA 1
ATOM 703 C C . LEU A 1 93 ? 18.172 -1.933 -25.563 1.00 92.19 93 LEU A C 1
ATOM 705 O O . LEU A 1 93 ? 19.198 -2.583 -25.739 1.00 92.19 93 LEU A O 1
ATOM 709 N N . ASP A 1 94 ? 17.112 -2.014 -26.361 1.00 91.69 94 ASP A N 1
ATOM 710 C CA . ASP A 1 94 ? 17.071 -2.845 -27.556 1.00 91.69 94 ASP A CA 1
ATOM 711 C C . ASP A 1 94 ? 18.138 -2.430 -28.577 1.00 91.69 94 ASP A C 1
ATOM 713 O O . ASP A 1 94 ? 18.975 -3.246 -28.966 1.00 91.69 94 ASP A O 1
ATOM 717 N N . GLY A 1 95 ? 18.191 -1.138 -28.918 1.00 90.62 95 GLY A N 1
ATOM 718 C CA . GLY A 1 95 ? 19.213 -0.592 -29.815 1.00 90.62 95 GLY A CA 1
ATOM 719 C C . GLY A 1 95 ? 20.636 -0.826 -29.303 1.00 90.62 95 GLY A C 1
ATOM 720 O O . GLY A 1 95 ? 21.490 -1.289 -30.057 1.00 90.62 95 GLY A O 1
ATOM 721 N N . ALA A 1 96 ? 20.877 -0.598 -28.007 1.00 90.12 96 ALA A N 1
ATOM 722 C CA . ALA A 1 96 ? 22.185 -0.825 -27.394 1.00 90.12 96 ALA A CA 1
ATOM 723 C C . ALA A 1 96 ? 22.616 -2.303 -27.442 1.00 90.12 96 ALA A C 1
ATOM 725 O O . ALA A 1 96 ? 23.789 -2.602 -27.655 1.00 90.12 96 ALA A O 1
ATOM 726 N N . ILE A 1 97 ? 21.686 -3.245 -27.256 1.00 89.25 97 ILE A N 1
ATOM 727 C CA . ILE A 1 97 ? 21.988 -4.681 -27.346 1.00 89.25 97 ILE A CA 1
ATOM 728 C C . ILE A 1 97 ? 22.303 -5.080 -28.789 1.00 89.25 97 ILE A C 1
ATOM 730 O O . ILE A 1 97 ? 23.255 -5.831 -29.007 1.00 89.25 97 ILE A O 1
ATOM 734 N N . ILE A 1 98 ? 21.550 -4.567 -29.767 1.00 88.44 98 ILE A N 1
ATOM 735 C CA . ILE A 1 98 ? 21.811 -4.819 -31.191 1.00 88.44 98 ILE A CA 1
ATOM 736 C C . ILE A 1 98 ? 23.210 -4.315 -31.563 1.00 88.44 98 ILE A C 1
ATOM 738 O O . ILE A 1 98 ? 24.003 -5.089 -32.102 1.00 88.44 98 ILE A O 1
ATOM 742 N N . GLU A 1 99 ? 23.545 -3.078 -31.188 1.00 88.69 99 GLU A N 1
ATOM 743 C CA . GLU A 1 99 ? 24.854 -2.463 -31.439 1.00 88.69 99 GLU A CA 1
ATOM 744 C C . GLU A 1 99 ? 26.004 -3.283 -30.836 1.00 88.69 99 GLU A C 1
ATOM 746 O O . GLU A 1 99 ? 26.990 -3.572 -31.514 1.00 88.69 99 GLU A O 1
ATOM 751 N N . VAL A 1 100 ? 25.862 -3.732 -29.584 1.00 89.25 100 VAL A N 1
ATOM 752 C CA . VAL A 1 100 ? 26.865 -4.584 -28.923 1.00 89.25 100 VAL A CA 1
ATOM 753 C C . VAL A 1 100 ? 26.974 -5.959 -29.591 1.00 89.25 100 VAL A C 1
ATOM 755 O O . VAL A 1 100 ? 28.068 -6.514 -29.663 1.00 89.25 100 VAL A O 1
ATOM 758 N N . SER A 1 101 ? 25.865 -6.520 -30.080 1.00 86.44 101 SER A N 1
ATOM 759 C CA . SER A 1 101 ? 25.840 -7.864 -30.672 1.00 86.44 101 SER A CA 1
ATOM 760 C C . SER A 1 101 ? 26.418 -7.934 -32.090 1.00 86.44 101 SER A C 1
ATOM 762 O O . SER A 1 101 ? 27.046 -8.933 -32.434 1.00 86.44 101 SER A O 1
ATOM 764 N N . GLN A 1 102 ? 26.225 -6.892 -32.903 1.00 85.69 102 GLN A N 1
ATOM 765 C CA . GLN A 1 102 ? 26.676 -6.843 -34.301 1.00 85.69 102 GLN A CA 1
ATOM 766 C C . GLN A 1 102 ? 27.994 -6.068 -34.469 1.00 85.69 102 GLN A C 1
ATOM 768 O O . GLN A 1 102 ? 28.670 -6.204 -35.489 1.00 85.69 102 GLN A O 1
ATOM 773 N N . GLY A 1 103 ? 28.389 -5.290 -33.456 1.00 81.88 103 GLY A N 1
ATOM 774 C CA . GLY A 1 103 ? 29.433 -4.279 -33.569 1.00 81.88 103 GLY A CA 1
ATOM 775 C C . GLY A 1 103 ? 28.895 -3.020 -34.255 1.00 81.88 103 GLY A C 1
ATOM 776 O O . GLY A 1 103 ? 28.111 -3.105 -35.199 1.00 81.88 103 GLY A O 1
ATOM 777 N N . ALA A 1 104 ? 29.330 -1.845 -33.792 1.00 75.88 104 ALA A N 1
ATOM 778 C CA . ALA A 1 104 ? 28.775 -0.555 -34.216 1.00 75.88 104 ALA A CA 1
ATOM 779 C C . ALA A 1 104 ? 28.806 -0.326 -35.741 1.00 75.88 104 ALA A C 1
ATOM 781 O O . ALA A 1 104 ? 27.915 0.317 -36.286 1.00 75.88 104 ALA A O 1
ATOM 782 N N . GLU A 1 105 ? 29.798 -0.885 -36.438 1.00 77.88 105 GLU A N 1
ATOM 783 C CA . GLU A 1 105 ? 29.977 -0.712 -37.886 1.00 77.88 105 GLU A CA 1
ATOM 784 C C 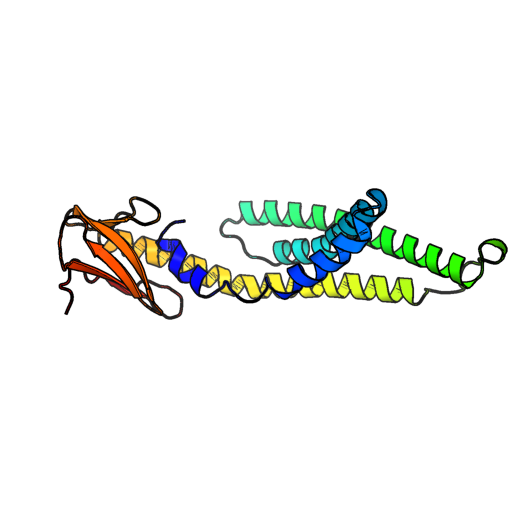. GLU A 1 105 ? 29.062 -1.608 -38.737 1.00 77.88 105 GLU A C 1
ATOM 786 O O . GLU A 1 105 ? 28.789 -1.277 -39.888 1.00 77.88 105 GLU A O 1
ATOM 791 N N . ASN A 1 106 ? 28.554 -2.713 -38.178 1.00 78.25 106 ASN A N 1
ATOM 792 C CA . ASN A 1 106 ? 27.692 -3.668 -38.887 1.00 78.25 106 ASN A CA 1
ATOM 793 C C . ASN A 1 106 ? 26.248 -3.663 -38.369 1.00 78.25 106 ASN A C 1
ATOM 795 O O . ASN A 1 106 ? 25.454 -4.518 -38.769 1.00 78.25 106 ASN A O 1
ATOM 799 N N . ALA A 1 107 ? 25.915 -2.733 -37.466 1.00 76.25 107 ALA A N 1
ATOM 800 C CA . ALA A 1 107 ? 24.593 -2.622 -36.872 1.00 76.25 107 ALA A CA 1
ATOM 801 C C . ALA A 1 107 ? 23.555 -2.303 -37.959 1.00 76.25 107 ALA A C 1
ATOM 803 O O . ALA A 1 107 ? 23.462 -1.182 -38.460 1.00 76.25 107 ALA A O 1
ATOM 804 N N . THR A 1 108 ? 22.772 -3.308 -38.334 1.00 78.38 108 THR A N 1
ATOM 805 C CA . THR A 1 108 ? 21.674 -3.188 -39.296 1.00 78.38 108 THR A CA 1
ATOM 806 C C . THR A 1 108 ? 20.347 -3.321 -38.567 1.00 78.38 108 THR A C 1
ATOM 808 O O . THR A 1 108 ? 20.237 -4.009 -37.549 1.00 78.38 108 THR A O 1
ATOM 811 N N . ALA A 1 109 ? 19.322 -2.627 -39.067 1.00 74.81 109 ALA A N 1
ATOM 812 C CA . ALA A 1 109 ? 17.991 -2.731 -38.491 1.00 74.81 109 ALA A CA 1
ATOM 813 C C . ALA A 1 109 ? 17.503 -4.189 -38.602 1.00 74.81 109 ALA A C 1
ATOM 815 O O . ALA A 1 109 ? 17.556 -4.753 -39.698 1.00 74.81 109 ALA A O 1
ATOM 816 N N . PRO A 1 110 ? 17.041 -4.814 -37.504 1.00 76.69 110 PRO A N 1
ATOM 817 C CA . PRO A 1 110 ? 16.534 -6.177 -37.560 1.00 76.69 110 PRO A CA 1
ATOM 818 C C . PRO A 1 110 ? 15.299 -6.237 -38.466 1.00 76.69 110 PRO A C 1
ATOM 820 O O . PRO A 1 110 ? 14.443 -5.355 -38.421 1.00 76.69 110 PRO A O 1
ATOM 823 N N . GLU A 1 111 ? 15.158 -7.314 -39.243 1.00 79.19 111 GLU A N 1
ATOM 824 C CA . GLU A 1 111 ? 13.999 -7.545 -40.127 1.00 79.19 111 GLU A CA 1
ATOM 825 C C . GLU A 1 111 ? 12.693 -7.880 -39.363 1.00 79.19 111 GLU A C 1
ATOM 827 O O . GLU A 1 111 ? 11.739 -8.423 -39.917 1.00 79.19 111 GLU A O 1
ATOM 832 N N . GLY A 1 112 ? 12.608 -7.548 -38.072 1.00 83.31 112 GLY A N 1
ATOM 833 C CA . GLY A 1 112 ? 11.454 -7.818 -37.224 1.00 83.31 112 GLY A CA 1
ATOM 834 C C . GLY A 1 112 ? 11.610 -7.262 -35.810 1.00 83.31 112 GLY A C 1
ATOM 835 O O . GLY A 1 112 ? 12.594 -6.603 -35.478 1.00 83.31 112 GLY A O 1
ATOM 836 N N . LEU A 1 113 ? 10.619 -7.540 -34.958 1.00 86.12 113 LEU A N 1
ATOM 837 C CA . LEU A 1 113 ? 10.681 -7.173 -33.544 1.00 86.12 113 LEU A CA 1
ATOM 838 C C . LEU A 1 113 ? 11.733 -8.024 -32.836 1.00 86.12 113 LEU A C 1
ATOM 840 O O . LEU A 1 113 ? 11.673 -9.255 -32.874 1.00 86.12 113 LEU A O 1
ATOM 844 N N . SER A 1 114 ? 12.672 -7.374 -32.158 1.00 91.12 114 SER A N 1
ATOM 845 C CA . SER A 1 114 ? 13.673 -8.091 -31.384 1.00 91.12 114 SER A CA 1
ATOM 846 C C . SER A 1 114 ? 13.033 -8.820 -30.185 1.00 91.12 114 SER A C 1
ATOM 848 O O . SER A 1 114 ? 12.003 -8.384 -29.644 1.00 91.12 114 SER A O 1
ATOM 850 N N . PRO A 1 115 ? 13.660 -9.901 -29.687 1.00 90.62 115 PRO A N 1
ATOM 851 C CA . PRO A 1 115 ? 13.229 -10.551 -28.451 1.00 90.62 115 PRO A CA 1
ATOM 852 C C . PRO A 1 115 ? 13.246 -9.614 -27.234 1.00 90.62 115 PRO A C 1
ATOM 854 O O . PRO A 1 115 ? 12.412 -9.760 -26.340 1.00 90.62 115 PRO A O 1
ATOM 857 N N . VAL A 1 116 ? 14.173 -8.647 -27.193 1.00 92.12 116 VAL A N 1
ATOM 858 C CA . VAL A 1 116 ? 14.299 -7.670 -26.097 1.00 92.12 116 VAL A CA 1
ATOM 859 C C . VAL A 1 116 ? 13.103 -6.729 -26.092 1.00 92.12 116 VAL A C 1
ATOM 861 O O . VAL A 1 116 ? 12.469 -6.553 -25.050 1.00 92.12 116 VAL A O 1
ATOM 864 N N . PHE A 1 117 ? 12.755 -6.171 -27.252 1.00 94.00 117 PHE A N 1
ATOM 865 C CA . PHE A 1 117 ? 11.586 -5.316 -27.399 1.00 94.00 117 PHE A CA 1
ATOM 866 C C . PHE A 1 117 ? 10.315 -6.074 -27.012 1.00 94.00 117 PHE A C 1
ATOM 868 O O . PHE A 1 117 ? 9.550 -5.617 -26.162 1.00 94.00 117 PHE A O 1
ATOM 875 N N . PHE A 1 118 ? 10.125 -7.278 -27.559 1.00 94.94 118 PHE A N 1
ATOM 876 C CA . PHE A 1 118 ? 8.956 -8.108 -27.266 1.00 94.94 118 PHE A CA 1
ATOM 877 C C . PHE A 1 118 ? 8.845 -8.456 -25.773 1.00 94.94 118 PHE A C 1
ATOM 879 O O . PHE A 1 118 ? 7.783 -8.289 -25.167 1.00 94.94 118 PHE A O 1
ATOM 886 N N . GLY A 1 119 ? 9.953 -8.868 -25.151 1.00 95.19 119 GLY A N 1
ATOM 887 C CA . GLY A 1 119 ? 10.019 -9.135 -23.714 1.00 95.19 119 GLY A CA 1
ATOM 888 C C . GLY A 1 119 ? 9.714 -7.897 -22.866 1.00 95.19 119 GLY A C 1
ATOM 889 O O . GLY A 1 119 ? 8.982 -7.992 -21.878 1.00 95.19 119 GLY A O 1
ATOM 890 N N . GLY A 1 120 ? 10.205 -6.725 -23.276 1.00 95.00 120 GLY A N 1
ATOM 891 C CA . GLY A 1 120 ? 9.922 -5.446 -22.625 1.00 95.00 120 GLY A CA 1
ATOM 892 C C . GLY A 1 120 ? 8.435 -5.083 -22.649 1.00 95.00 120 GLY A C 1
ATOM 893 O O . GLY A 1 120 ? 7.877 -4.710 -21.614 1.00 95.00 120 GLY A O 1
ATOM 894 N N . ILE A 1 121 ? 7.768 -5.252 -23.794 1.00 96.38 121 ILE A N 1
ATOM 895 C CA . ILE A 1 121 ? 6.323 -5.007 -23.925 1.00 96.38 121 ILE A CA 1
ATOM 896 C C . ILE A 1 121 ? 5.517 -5.979 -23.062 1.00 96.38 121 ILE A C 1
ATOM 898 O O . ILE A 1 121 ? 4.618 -5.548 -22.335 1.00 96.38 121 ILE A O 1
ATOM 902 N N . ILE A 1 122 ? 5.860 -7.272 -23.068 1.00 97.19 122 ILE A N 1
ATOM 903 C CA . ILE A 1 122 ? 5.210 -8.258 -22.190 1.00 97.19 122 ILE A CA 1
ATOM 904 C C . ILE A 1 122 ? 5.345 -7.839 -20.725 1.00 97.19 122 ILE A C 1
ATOM 906 O O . ILE A 1 122 ? 4.355 -7.846 -19.993 1.00 97.19 122 ILE A O 1
ATOM 910 N N . LEU A 1 123 ? 6.541 -7.431 -20.293 1.00 95.94 123 LEU A N 1
ATOM 911 C CA . LEU A 1 123 ? 6.771 -6.979 -18.922 1.00 95.94 123 LEU A CA 1
ATOM 912 C C . LEU A 1 123 ? 5.897 -5.768 -18.561 1.00 95.94 123 LEU A C 1
ATOM 914 O O . LEU A 1 123 ? 5.283 -5.763 -17.492 1.00 95.94 123 LEU A O 1
ATOM 918 N N . GLN A 1 124 ? 5.791 -4.765 -19.438 1.00 96.50 124 GLN A N 1
ATOM 919 C CA . GLN A 1 124 ? 4.904 -3.617 -19.216 1.00 96.50 124 GLN A CA 1
ATOM 920 C C . GLN A 1 124 ? 3.445 -4.048 -19.055 1.00 96.50 124 GLN A C 1
ATOM 922 O O . GLN A 1 124 ? 2.780 -3.624 -18.106 1.00 96.50 124 GLN A O 1
ATOM 927 N N . VAL A 1 125 ? 2.954 -4.918 -19.942 1.00 97.12 125 VAL A N 1
ATOM 928 C CA . VAL A 1 125 ? 1.581 -5.437 -19.882 1.00 97.12 125 VAL A CA 1
ATOM 929 C C . VAL A 1 125 ? 1.347 -6.182 -18.570 1.00 97.12 125 VAL A C 1
ATOM 931 O O . VAL A 1 125 ? 0.355 -5.923 -17.889 1.00 97.12 125 VAL A O 1
ATOM 934 N N . LEU A 1 126 ? 2.276 -7.049 -18.159 1.00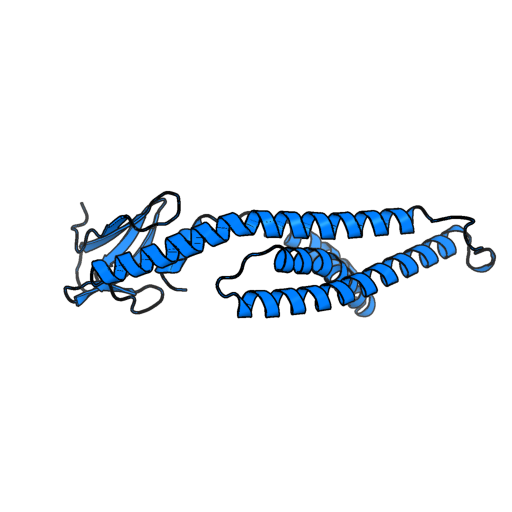 97.62 126 LEU A N 1
ATOM 935 C CA . LEU A 1 126 ? 2.179 -7.783 -16.895 1.00 97.62 126 LEU A CA 1
ATOM 936 C C . LEU A 1 126 ? 2.140 -6.845 -15.682 1.00 97.62 126 LEU A C 1
ATOM 938 O O . LEU A 1 126 ? 1.350 -7.070 -14.762 1.00 97.62 126 LEU A O 1
ATOM 942 N N . LEU A 1 127 ? 2.938 -5.776 -15.666 1.00 96.81 127 LEU A N 1
ATOM 943 C CA . LEU A 1 127 ? 2.935 -4.789 -14.578 1.00 96.81 127 LEU A CA 1
ATOM 944 C C . LEU A 1 127 ? 1.632 -3.986 -14.520 1.00 96.81 127 LEU A C 1
ATOM 946 O O . LEU A 1 127 ? 1.092 -3.770 -13.433 1.00 96.81 127 LEU A O 1
ATOM 950 N N . VAL A 1 128 ? 1.089 -3.594 -15.673 1.00 97.00 128 VAL A N 1
ATOM 951 C CA . VAL A 1 128 ? -0.205 -2.899 -15.765 1.00 97.00 128 VAL A CA 1
ATOM 952 C C . VAL A 1 128 ? -1.339 -3.804 -15.281 1.00 97.00 128 VAL A C 1
ATOM 954 O O . VAL A 1 128 ? -2.121 -3.416 -14.407 1.00 97.00 128 VAL A O 1
ATOM 957 N N . VAL A 1 129 ? -1.411 -5.032 -15.800 1.00 96.88 129 VAL A N 1
ATOM 958 C CA . VAL A 1 129 ? -2.456 -6.006 -15.452 1.00 96.88 129 VAL A CA 1
ATOM 959 C C . VAL A 1 129 ? -2.375 -6.385 -13.976 1.00 96.88 129 VAL A C 1
ATOM 961 O O . VAL A 1 129 ? -3.385 -6.328 -13.273 1.00 96.88 129 VAL A O 1
ATOM 964 N N . SER A 1 130 ? -1.182 -6.711 -13.469 1.00 96.50 130 SER A N 1
ATOM 965 C CA . SER A 1 130 ? -0.998 -7.026 -12.049 1.00 96.50 130 SER A CA 1
ATOM 966 C C . SER A 1 130 ? -1.360 -5.836 -11.160 1.00 96.50 130 SER A C 1
ATOM 968 O O . SER A 1 130 ? -2.103 -6.013 -10.196 1.00 96.50 130 SER A O 1
ATOM 970 N N . GLY A 1 131 ? -0.944 -4.615 -11.506 1.00 95.06 131 GLY A N 1
ATOM 971 C CA . GLY A 1 131 ? -1.312 -3.409 -10.766 1.00 95.06 131 GLY A CA 1
ATOM 972 C C . GLY A 1 131 ? -2.827 -3.218 -10.677 1.00 95.06 131 GLY A C 1
ATOM 973 O O . GLY A 1 131 ? -3.365 -2.991 -9.591 1.00 95.06 131 GLY A O 1
ATOM 974 N N . LEU A 1 132 ? -3.541 -3.397 -11.792 1.00 95.25 132 LEU A N 1
ATOM 975 C CA . LEU A 1 132 ? -5.004 -3.329 -11.817 1.00 95.25 132 LEU A CA 1
ATOM 976 C C . LEU A 1 132 ? -5.638 -4.408 -10.931 1.00 95.25 132 LEU A C 1
ATOM 978 O O . LEU A 1 132 ? -6.494 -4.081 -10.106 1.00 95.25 132 LEU A O 1
ATOM 982 N N . ILE A 1 133 ? -5.196 -5.666 -11.039 1.00 94.25 133 ILE A N 1
ATOM 983 C CA . ILE A 1 133 ? -5.692 -6.777 -10.210 1.00 94.25 133 ILE A CA 1
ATOM 984 C C . ILE A 1 133 ? -5.478 -6.474 -8.723 1.00 94.25 133 ILE A C 1
ATOM 986 O O . ILE A 1 133 ? -6.420 -6.574 -7.933 1.00 94.25 133 ILE A O 1
ATOM 990 N N . PHE A 1 134 ? -4.279 -6.040 -8.328 1.00 92.81 134 PHE A N 1
ATOM 991 C CA . PHE A 1 134 ? -3.983 -5.666 -6.943 1.00 92.81 134 PHE A CA 1
ATOM 992 C C . PHE A 1 134 ? -4.864 -4.506 -6.467 1.00 92.81 134 PHE A C 1
ATOM 994 O O . PHE A 1 134 ? -5.388 -4.553 -5.350 1.00 92.81 134 PHE A O 1
ATOM 1001 N N . GLY A 1 135 ? -5.093 -3.497 -7.310 1.00 90.88 135 GLY A N 1
ATOM 1002 C CA . GLY A 1 135 ? -6.023 -2.404 -7.023 1.00 90.88 135 GLY A CA 1
ATOM 1003 C C . GLY A 1 135 ? -7.453 -2.897 -6.779 1.00 90.88 135 GLY A C 1
ATOM 1004 O O . GLY A 1 135 ? -8.085 -2.496 -5.796 1.00 90.88 135 GLY A O 1
ATOM 1005 N N . LEU A 1 136 ? -7.944 -3.816 -7.618 1.00 91.44 136 LEU A N 1
ATOM 1006 C CA . LEU A 1 136 ? -9.270 -4.429 -7.488 1.00 91.44 136 LEU A CA 1
ATOM 1007 C C . LEU A 1 136 ? -9.398 -5.265 -6.210 1.00 91.44 136 LEU A C 1
ATOM 1009 O O . LEU A 1 136 ? -10.379 -5.120 -5.478 1.00 91.44 136 LEU A O 1
ATOM 1013 N N . VAL A 1 137 ? -8.395 -6.085 -5.890 1.00 88.56 137 VAL A N 1
ATOM 1014 C CA . VAL A 1 137 ? -8.359 -6.883 -4.653 1.00 88.56 137 VAL A CA 1
ATOM 1015 C C . VAL A 1 137 ? -8.356 -5.975 -3.419 1.00 88.56 137 VAL A C 1
ATOM 1017 O O . VAL A 1 137 ? -9.081 -6.231 -2.452 1.00 88.56 137 VAL A O 1
ATOM 1020 N N . GLN A 1 138 ? -7.619 -4.859 -3.456 1.00 88.56 138 GLN A N 1
ATOM 1021 C CA . GLN A 1 138 ? -7.614 -3.872 -2.373 1.00 88.56 138 GLN A CA 1
ATOM 1022 C C . GLN A 1 138 ? -8.978 -3.198 -2.160 1.00 88.56 138 GLN A C 1
ATOM 1024 O O . GLN A 1 138 ? -9.249 -2.756 -1.041 1.00 88.56 138 GLN A O 1
ATOM 1029 N N . ARG A 1 139 ? -9.869 -3.138 -3.167 1.00 88.81 139 ARG A N 1
ATOM 1030 C CA . ARG A 1 139 ? -11.209 -2.532 -3.008 1.00 88.81 139 ARG A CA 1
ATOM 1031 C C . ARG A 1 139 ? -12.005 -3.190 -1.889 1.00 88.81 139 ARG A C 1
ATOM 1033 O O . ARG A 1 139 ? -12.575 -2.482 -1.063 1.00 88.81 139 ARG A O 1
ATOM 1040 N N . LYS A 1 140 ? -12.028 -4.527 -1.855 1.00 85.62 140 LYS A N 1
ATOM 1041 C CA . LYS A 1 140 ? -12.781 -5.289 -0.845 1.00 85.62 140 LYS A CA 1
ATOM 1042 C C . LYS A 1 140 ? -12.236 -5.014 0.555 1.00 85.62 140 LYS A C 1
ATOM 1044 O O . LYS A 1 140 ? -12.997 -4.627 1.434 1.00 85.62 140 LYS A O 1
ATOM 1049 N N . LYS A 1 141 ? -10.910 -5.104 0.720 1.00 83.25 141 LYS A N 1
ATOM 1050 C CA . LYS A 1 141 ? -10.228 -4.845 1.999 1.00 83.25 141 LYS A CA 1
ATOM 1051 C C . LYS A 1 141 ? -10.500 -3.434 2.525 1.00 83.25 141 LYS A C 1
ATOM 1053 O O . LYS A 1 141 ? -10.782 -3.267 3.704 1.00 83.25 141 LYS A O 1
ATOM 1058 N N . ARG A 1 142 ? -10.475 -2.418 1.654 1.00 84.88 142 ARG A N 1
ATOM 1059 C CA . ARG A 1 142 ? -10.760 -1.030 2.060 1.00 84.88 142 ARG A CA 1
ATOM 1060 C C . ARG A 1 142 ? -12.220 -0.797 2.412 1.00 84.88 142 ARG A C 1
ATOM 1062 O O . ARG A 1 142 ? -12.482 -0.064 3.352 1.00 84.88 142 ARG A O 1
ATOM 1069 N N . ARG A 1 143 ? -13.156 -1.422 1.691 1.00 87.25 143 ARG A N 1
ATOM 1070 C CA . ARG A 1 143 ? -14.579 -1.328 2.033 1.00 87.25 143 ARG A CA 1
ATOM 1071 C C . ARG A 1 143 ? -14.838 -1.879 3.432 1.00 87.25 143 ARG A C 1
ATOM 1073 O O . ARG A 1 143 ? -15.537 -1.230 4.195 1.00 87.25 143 ARG A O 1
ATOM 1080 N N . ILE A 1 144 ? -14.249 -3.032 3.754 1.00 86.75 144 ILE A N 1
ATOM 1081 C CA . ILE A 1 144 ? -14.325 -3.612 5.100 1.00 86.75 144 ILE A CA 1
ATOM 1082 C C . ILE A 1 144 ? -13.719 -2.633 6.106 1.00 86.75 144 ILE A C 1
ATOM 1084 O O . ILE A 1 144 ? -14.411 -2.241 7.032 1.00 86.75 144 ILE A O 1
ATOM 1088 N N . ALA A 1 145 ? -12.503 -2.134 5.857 1.00 86.56 145 ALA A N 1
ATOM 1089 C CA . ALA A 1 145 ? -11.853 -1.174 6.749 1.00 86.56 145 ALA A CA 1
ATOM 1090 C C . ALA A 1 145 ? -12.696 0.090 7.014 1.00 86.56 145 ALA A C 1
ATOM 1092 O O . ALA A 1 145 ? -12.763 0.522 8.155 1.00 86.56 145 ALA A O 1
ATOM 1093 N N . TRP A 1 146 ? -13.373 0.656 6.007 1.00 88.00 146 TRP A N 1
ATOM 1094 C CA . TRP A 1 146 ? -14.247 1.824 6.193 1.00 88.00 146 TRP A CA 1
ATOM 1095 C C . TRP A 1 146 ? -15.511 1.515 6.985 1.00 88.00 146 TRP A C 1
ATOM 1097 O O . TRP A 1 146 ? -15.931 2.319 7.811 1.00 88.00 146 TRP A O 1
ATOM 1107 N N . VAL A 1 147 ? -16.136 0.364 6.725 1.00 90.88 147 VAL A N 1
ATOM 1108 C CA . VAL A 1 147 ? -17.321 -0.067 7.478 1.00 90.88 147 VAL A CA 1
ATOM 1109 C C . VAL A 1 147 ? -16.944 -0.336 8.934 1.00 90.88 147 VAL A C 1
ATOM 1111 O O . VAL A 1 147 ? -17.656 0.106 9.831 1.00 90.88 147 VAL A O 1
ATOM 1114 N N . THR A 1 148 ? -15.805 -0.992 9.164 1.00 89.88 148 THR A N 1
ATOM 1115 C CA . THR A 1 148 ? -15.234 -1.213 10.494 1.00 89.88 148 THR A CA 1
ATOM 1116 C C . THR A 1 148 ? -14.933 0.112 11.189 1.00 89.88 148 THR A C 1
ATOM 1118 O O . THR A 1 148 ? -15.397 0.324 12.300 1.00 89.88 148 THR A O 1
ATOM 1121 N N . GLU A 1 149 ? -14.226 1.036 10.533 1.00 91.50 149 GLU A N 1
ATOM 1122 C CA . GLU A 1 149 ? -13.882 2.349 11.094 1.00 91.50 149 GLU A CA 1
ATOM 1123 C C . GLU A 1 149 ? -15.137 3.137 11.479 1.00 91.50 149 GLU A C 1
ATOM 1125 O O . GLU A 1 149 ? -15.244 3.597 12.612 1.00 91.50 149 GLU A O 1
ATOM 1130 N N . LYS A 1 150 ? -16.133 3.209 10.588 1.00 93.06 150 LYS A N 1
ATOM 1131 C CA . LYS A 1 150 ? -17.407 3.877 10.880 1.00 93.06 150 LYS A CA 1
ATOM 1132 C C . LYS A 1 150 ? -18.138 3.228 12.054 1.00 93.06 150 LYS A C 1
ATOM 1134 O O . LYS A 1 150 ? -18.696 3.932 12.887 1.00 93.06 150 LYS A O 1
ATOM 1139 N N . SER A 1 151 ? -18.128 1.898 12.137 1.00 94.50 151 SER A N 1
ATOM 1140 C CA . SER A 1 151 ? -18.735 1.201 13.268 1.00 94.50 151 SER A CA 1
ATOM 1141 C C . SER A 1 151 ? -17.976 1.406 14.575 1.00 94.50 151 SER A C 1
ATOM 1143 O O . SER A 1 151 ? -18.608 1.414 15.622 1.00 94.50 151 SER A O 1
ATOM 1145 N N . ASN A 1 152 ? -16.652 1.538 14.529 1.00 95.31 152 ASN A N 1
ATOM 1146 C CA . ASN A 1 152 ? -15.830 1.774 15.712 1.00 95.31 152 ASN A CA 1
ATOM 1147 C 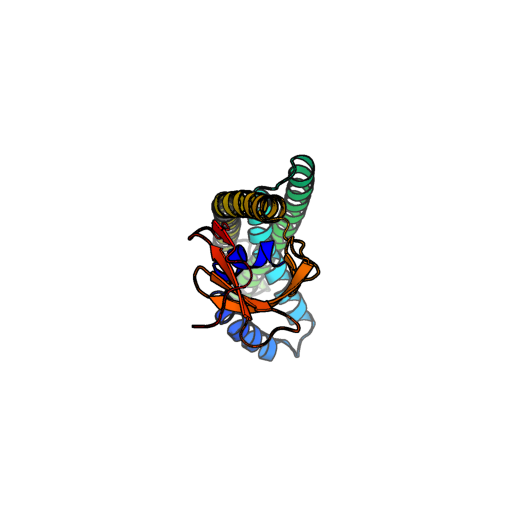C . ASN A 1 152 ? -16.009 3.207 16.227 1.00 95.31 152 ASN A C 1
ATOM 1149 O O . ASN A 1 152 ? -16.045 3.408 17.434 1.00 95.31 152 ASN A O 1
ATOM 1153 N N . ILE A 1 153 ? -16.180 4.180 15.325 1.00 94.50 153 ILE A N 1
ATOM 1154 C CA . ILE A 1 153 ? -16.565 5.553 15.683 1.00 94.50 153 ILE A CA 1
ATOM 1155 C C . ILE A 1 153 ? -17.930 5.546 16.374 1.00 94.50 153 ILE A C 1
ATOM 1157 O O . ILE A 1 153 ? -18.046 6.057 17.481 1.00 94.50 153 ILE A O 1
ATOM 1161 N N . GLN A 1 154 ? -18.930 4.884 15.778 1.00 96.06 154 GLN A N 1
ATOM 1162 C CA . GLN A 1 154 ? -20.254 4.759 16.393 1.00 96.06 154 GLN A CA 1
ATOM 1163 C C . GLN A 1 154 ? -20.176 4.081 17.767 1.00 96.06 154 GLN A C 1
ATOM 1165 O O . GLN A 1 154 ? -20.793 4.537 18.716 1.00 96.06 154 GLN A O 1
ATOM 1170 N N . PHE A 1 155 ? -19.364 3.029 17.897 1.00 96.56 155 PHE A N 1
ATOM 1171 C CA . PHE A 1 155 ? -19.146 2.352 19.173 1.00 96.56 155 PHE A CA 1
ATOM 1172 C C . PHE A 1 155 ? -18.589 3.299 20.248 1.00 96.56 155 PHE A C 1
ATOM 1174 O O . PHE A 1 155 ? -19.020 3.222 21.397 1.00 96.56 155 PHE A O 1
ATOM 1181 N N . PHE A 1 156 ? -17.650 4.181 19.887 1.00 96.19 156 PHE A N 1
ATOM 1182 C CA . PHE A 1 156 ? -17.098 5.188 20.798 1.00 96.19 156 PHE A CA 1
ATOM 1183 C C . PHE A 1 156 ? -18.182 6.181 21.225 1.00 96.19 156 PHE A C 1
ATOM 1185 O O . PHE A 1 156 ? -18.344 6.422 22.419 1.00 96.19 156 PHE A O 1
ATOM 1192 N N . GLU A 1 157 ? -18.966 6.690 20.273 1.00 95.75 157 GLU A N 1
ATOM 1193 C CA . GLU A 1 157 ? -20.086 7.600 20.541 1.00 95.75 157 GLU A CA 1
ATOM 1194 C C . GLU A 1 157 ? -21.143 6.959 21.458 1.00 95.75 157 GLU A C 1
ATOM 1196 O O . GLU A 1 157 ? -21.529 7.559 22.461 1.00 95.75 157 GLU A O 1
ATOM 1201 N N . ASP A 1 158 ? -21.543 5.715 21.178 1.00 96.19 158 ASP A N 1
ATOM 1202 C CA . ASP A 1 158 ? -22.570 4.977 21.927 1.00 96.19 158 ASP A CA 1
ATOM 1203 C C . ASP A 1 158 ? -22.156 4.700 23.386 1.00 96.19 158 ASP A C 1
ATOM 1205 O O . ASP A 1 158 ? -23.008 4.635 24.273 1.00 96.19 158 ASP A O 1
ATOM 1209 N N . HIS A 1 159 ? -20.853 4.549 23.651 1.00 96.12 159 HIS A N 1
ATOM 1210 C CA . HIS A 1 159 ? -20.306 4.299 24.993 1.00 96.12 159 HIS A CA 1
ATOM 1211 C C . HIS A 1 159 ? -19.754 5.565 25.670 1.00 96.12 159 HIS A C 1
ATOM 1213 O O . HIS A 1 159 ? -19.184 5.475 26.759 1.00 96.12 159 HIS A O 1
ATOM 1219 N N . GLY A 1 160 ? -19.883 6.737 25.038 1.00 95.94 160 GLY A N 1
ATOM 1220 C CA . GLY A 1 160 ? -19.317 7.991 25.543 1.00 95.94 160 GLY A CA 1
ATOM 1221 C C . GLY A 1 160 ? -17.795 7.946 25.710 1.00 95.94 160 GLY A C 1
ATOM 1222 O O . GLY A 1 160 ? -17.264 8.543 26.645 1.00 95.94 160 GLY A O 1
ATOM 1223 N N . ILE A 1 161 ? -17.101 7.204 24.843 1.00 96.25 161 ILE A N 1
ATOM 1224 C CA . ILE A 1 161 ? -15.643 7.103 24.833 1.00 96.25 161 ILE A CA 1
ATOM 1225 C C . ILE A 1 161 ? -15.081 8.214 23.944 1.00 96.25 161 ILE A C 1
ATOM 1227 O O . ILE A 1 161 ? -15.328 8.261 22.741 1.00 96.25 161 ILE A O 1
ATOM 1231 N N . GLU A 1 162 ? -14.283 9.092 24.534 1.00 95.56 162 GLU A N 1
ATOM 1232 C CA . GLU A 1 162 ? -13.572 10.171 23.858 1.00 95.56 162 GLU A CA 1
ATOM 1233 C C . GLU A 1 162 ? -12.107 9.768 23.641 1.00 95.56 162 GLU A C 1
ATOM 1235 O O . GLU A 1 162 ? -11.387 9.434 24.584 1.00 95.56 162 GLU A O 1
ATOM 1240 N N . GLU A 1 163 ? -11.643 9.803 22.393 1.00 93.94 163 GLU A N 1
ATOM 1241 C CA . GLU A 1 163 ? -10.225 9.634 22.072 1.00 93.94 163 GLU A CA 1
ATOM 1242 C C . GLU A 1 163 ? -9.486 10.958 22.324 1.00 93.94 163 GLU A C 1
ATOM 1244 O O . GLU A 1 163 ? -9.787 11.968 21.688 1.00 93.94 163 GLU A O 1
ATOM 1249 N N . LEU A 1 164 ? -8.538 10.970 23.268 1.00 93.00 164 LEU A N 1
ATOM 1250 C CA . LEU A 1 164 ? -7.779 12.176 23.625 1.00 93.00 164 LEU A CA 1
ATOM 1251 C C . LEU A 1 164 ? -6.547 12.346 22.730 1.00 93.00 164 LEU A C 1
ATOM 1253 O O . LEU A 1 164 ? -6.252 13.450 22.276 1.00 93.00 164 LEU A O 1
ATOM 1257 N N . ASP A 1 165 ? -5.827 11.251 22.496 1.00 91.88 165 ASP A N 1
ATOM 1258 C CA . ASP A 1 165 ? -4.694 11.173 21.580 1.00 91.88 165 ASP A CA 1
ATOM 1259 C C . ASP A 1 165 ? -4.505 9.725 21.084 1.00 91.88 165 ASP A C 1
ATOM 1261 O O . ASP A 1 165 ? -5.375 8.874 21.250 1.00 91.88 165 ASP A O 1
ATOM 1265 N N . ASP A 1 166 ? -3.365 9.444 20.457 1.00 86.69 166 ASP A N 1
ATOM 1266 C CA . ASP A 1 166 ? -3.054 8.149 19.846 1.00 86.69 166 ASP A CA 1
ATOM 1267 C C . ASP A 1 166 ? -2.928 6.976 20.835 1.00 86.69 166 ASP A C 1
ATOM 1269 O O . ASP A 1 166 ? -2.957 5.813 20.425 1.00 86.69 166 ASP A O 1
ATOM 1273 N N . GLU A 1 167 ? -2.743 7.264 22.121 1.00 91.75 167 GLU A N 1
ATOM 1274 C CA . GLU A 1 167 ? -2.577 6.271 23.181 1.00 91.75 167 GLU A CA 1
ATOM 1275 C C . GLU A 1 167 ? -3.606 6.431 24.303 1.00 91.75 167 GLU A C 1
ATOM 1277 O O . GLU A 1 167 ? -3.784 5.488 25.072 1.00 91.75 167 GLU A O 1
ATOM 1282 N N . HIS A 1 168 ? -4.294 7.569 24.417 1.00 94.19 168 HIS A N 1
ATOM 1283 C CA . HIS A 1 168 ? -5.183 7.863 25.537 1.00 94.19 168 HIS A CA 1
ATOM 1284 C C . HIS A 1 168 ? -6.648 7.987 25.122 1.00 94.19 168 HIS A C 1
ATOM 1286 O O . HIS A 1 168 ? -7.002 8.644 24.143 1.00 94.19 168 HIS A O 1
ATOM 1292 N N . LEU A 1 169 ? -7.519 7.420 25.953 1.00 95.81 169 LEU A N 1
ATOM 1293 C CA . LEU A 1 169 ? -8.969 7.549 25.849 1.00 95.81 169 LEU A CA 1
ATOM 1294 C C . LEU A 1 169 ? -9.585 7.934 27.191 1.00 95.81 169 LEU A C 1
ATOM 1296 O O . LEU A 1 169 ? -8.998 7.718 28.255 1.00 95.81 169 LEU A O 1
ATOM 1300 N N . ARG A 1 170 ? -10.781 8.505 27.139 1.00 96.69 170 ARG A N 1
ATOM 1301 C CA . ARG A 1 170 ? -11.598 8.859 28.294 1.00 96.69 170 ARG A CA 1
ATOM 1302 C C . ARG A 1 170 ? -12.967 8.214 28.150 1.00 96.69 170 ARG A C 1
ATOM 1304 O O . ARG A 1 170 ? -13.527 8.254 27.067 1.00 96.69 170 ARG A O 1
ATOM 1311 N N . ASP A 1 171 ? -13.493 7.622 29.214 1.00 96.50 171 ASP A N 1
ATOM 1312 C CA . ASP A 1 171 ? -14.858 7.081 29.215 1.00 96.50 171 ASP A CA 1
ATOM 1313 C C . ASP A 1 171 ? -15.903 8.118 29.665 1.00 96.50 171 ASP A C 1
ATOM 1315 O O . ASP A 1 171 ? -15.572 9.230 30.091 1.00 96.50 171 ASP A O 1
ATOM 1319 N N . SER A 1 172 ? -17.179 7.731 29.616 1.00 95.00 172 SER A N 1
ATOM 1320 C CA . SER A 1 172 ? -18.312 8.565 30.031 1.00 95.00 172 SER A CA 1
ATOM 1321 C C . SER A 1 172 ? -18.295 8.946 31.517 1.00 95.00 172 SER A C 1
ATOM 1323 O O . SER A 1 172 ? -18.944 9.909 31.915 1.00 95.00 172 SER A O 1
ATOM 1325 N N . GLU A 1 173 ? -17.566 8.201 32.351 1.00 94.50 173 GLU A N 1
ATOM 1326 C CA . GLU A 1 173 ? -17.379 8.487 33.778 1.00 94.50 173 GLU A CA 1
ATOM 1327 C C . GLU A 1 173 ? -16.206 9.454 34.032 1.00 94.50 173 GLU A C 1
ATOM 1329 O O . GLU A 1 173 ? -15.941 9.839 35.173 1.00 94.50 173 GLU A O 1
ATOM 1334 N N . GLY A 1 174 ? -15.485 9.853 32.981 1.00 94.75 174 GLY A N 1
ATOM 1335 C CA . GLY A 1 174 ? -14.320 10.729 33.059 1.00 94.75 174 GLY A CA 1
ATOM 1336 C C . GLY A 1 174 ? -13.022 10.015 33.441 1.00 94.75 174 GLY A C 1
ATOM 1337 O O . GLY A 1 174 ? -11.998 10.681 33.631 1.00 94.75 174 GLY A O 1
ATOM 1338 N N . ASN A 1 175 ? -13.016 8.682 33.535 1.00 95.94 175 ASN A N 1
ATOM 1339 C CA . ASN A 1 175 ? -11.794 7.918 33.760 1.00 95.94 175 ASN A CA 1
ATOM 1340 C C . ASN A 1 175 ? -10.921 7.984 32.502 1.00 95.94 175 ASN A C 1
ATOM 1342 O O . ASN A 1 175 ? -11.403 7.803 31.385 1.00 95.94 175 ASN A O 1
ATOM 1346 N N . ARG A 1 176 ? -9.619 8.215 32.684 1.00 96.88 176 ARG A N 1
ATOM 1347 C CA . ARG A 1 176 ? -8.636 8.205 31.595 1.00 96.88 176 ARG A CA 1
ATOM 1348 C C . ARG A 1 176 ? -7.919 6.871 31.540 1.00 96.88 176 ARG A C 1
ATOM 1350 O O . ARG A 1 176 ? -7.579 6.304 32.580 1.00 96.88 176 ARG A O 1
ATOM 1357 N N . TYR A 1 177 ? -7.646 6.405 30.333 1.00 97.00 177 TYR A N 1
ATOM 1358 C CA . TYR A 1 177 ? -6.938 5.162 30.102 1.00 97.00 177 TYR A CA 1
ATOM 1359 C C . TYR A 1 177 ? -5.846 5.356 29.063 1.00 97.00 177 TYR A C 1
ATOM 1361 O O . TYR A 1 177 ? -6.048 6.058 28.079 1.00 97.00 177 TYR A O 1
ATOM 1369 N N . LYS A 1 178 ? -4.719 4.676 29.269 1.00 96.06 178 LYS A N 1
ATOM 1370 C CA . LYS A 1 178 ? -3.598 4.603 28.335 1.00 96.06 178 LYS A CA 1
ATOM 1371 C C . LYS A 1 178 ? -3.512 3.211 27.714 1.00 96.06 178 LYS A C 1
ATOM 1373 O O . LYS A 1 178 ? -3.505 2.217 28.442 1.00 96.06 178 LYS A O 1
ATOM 1378 N N . LEU A 1 179 ? -3.405 3.126 26.393 1.00 95.88 179 LEU A N 1
ATOM 1379 C CA . LEU A 1 179 ? -3.191 1.884 25.659 1.00 95.88 179 LEU A CA 1
ATOM 1380 C C . LEU A 1 179 ? -1.875 1.254 26.107 1.00 95.88 179 LEU A C 1
ATOM 1382 O O . LEU A 1 179 ? -0.824 1.895 26.098 1.00 95.88 179 LEU A O 1
ATOM 1386 N N . LYS A 1 180 ? -1.937 -0.013 26.512 1.00 94.88 180 LYS A N 1
ATOM 1387 C CA . LYS A 1 180 ? -0.781 -0.728 27.049 1.00 94.88 180 LYS A CA 1
ATOM 1388 C C . LYS A 1 180 ? -0.382 -1.909 26.192 1.00 94.88 180 LYS A C 1
ATOM 1390 O O . LYS A 1 180 ? 0.794 -2.047 25.878 1.00 94.88 180 LYS A O 1
ATOM 1395 N N . ASN A 1 181 ? -1.347 -2.744 25.824 1.00 92.31 181 ASN A N 1
ATOM 1396 C CA . ASN A 1 181 ? -1.096 -3.921 25.008 1.00 92.31 181 ASN A CA 1
ATOM 1397 C C . ASN A 1 181 ? -2.149 -4.048 23.913 1.00 92.31 181 ASN A C 1
ATOM 1399 O O . ASN A 1 181 ? -3.311 -3.680 24.090 1.00 92.31 181 ASN A O 1
ATOM 1403 N N . VAL A 1 182 ? -1.721 -4.613 22.787 1.00 90.94 182 VAL A N 1
ATOM 1404 C CA . VAL A 1 182 ? -2.604 -4.975 21.683 1.00 90.94 182 VAL A CA 1
ATOM 1405 C C . VAL A 1 182 ? -2.506 -6.476 21.472 1.00 90.94 182 VAL A C 1
ATOM 1407 O O . VAL A 1 182 ? -1.471 -6.982 21.037 1.00 90.94 182 VAL A O 1
ATOM 1410 N N . PHE A 1 183 ? -3.582 -7.182 21.795 1.00 90.44 183 PHE A N 1
ATOM 1411 C CA . PHE A 1 183 ? -3.693 -8.625 21.635 1.00 90.44 183 PHE A CA 1
ATOM 1412 C C . PHE A 1 183 ? -4.494 -8.977 20.378 1.00 90.44 183 PHE A C 1
ATOM 1414 O O . PHE A 1 183 ? -5.073 -8.124 19.700 1.00 90.44 183 PHE A O 1
ATOM 1421 N N . LYS A 1 184 ? -4.532 -10.269 20.040 1.00 86.69 184 LYS A N 1
ATOM 1422 C CA . LYS A 1 184 ? -5.377 -10.772 18.954 1.00 86.69 184 LYS A CA 1
ATOM 1423 C C . LYS A 1 184 ? -6.836 -10.795 19.430 1.00 86.69 184 LYS A C 1
ATOM 1425 O O . LYS A 1 184 ? -7.239 -11.751 20.078 1.00 86.69 184 LYS A O 1
ATOM 1430 N N . GLY A 1 185 ? -7.599 -9.756 19.090 1.00 89.44 185 GLY A N 1
ATOM 1431 C CA . GLY A 1 185 ? -9.026 -9.632 19.426 1.00 89.44 185 GLY A CA 1
ATOM 1432 C C . GLY A 1 185 ? -9.335 -8.730 20.624 1.00 89.44 185 GLY A C 1
ATOM 1433 O O . GLY A 1 185 ? -10.501 -8.574 20.973 1.00 89.44 185 GLY A O 1
ATOM 1434 N N . GLU A 1 186 ? -8.323 -8.127 21.253 1.00 94.12 186 GLU A N 1
ATOM 1435 C CA . GLU A 1 186 ? -8.519 -7.260 22.417 1.00 94.12 186 GLU A CA 1
ATOM 1436 C C . GLU A 1 186 ? -7.468 -6.144 22.497 1.00 94.12 186 GLU A C 1
ATOM 1438 O O . GLU A 1 186 ? -6.287 -6.344 22.195 1.00 94.12 186 GLU A O 1
ATOM 1443 N N . LEU A 1 187 ? -7.906 -4.954 22.905 1.00 94.94 187 LEU A N 1
ATOM 1444 C CA . LEU A 1 187 ? -7.057 -3.834 23.296 1.00 94.94 187 LEU A CA 1
ATOM 1445 C C . LEU A 1 187 ? -7.108 -3.687 24.814 1.00 94.94 187 LEU A C 1
ATOM 1447 O O . LEU A 1 187 ? -8.184 -3.519 25.387 1.00 94.94 187 LEU A O 1
ATOM 1451 N N . GLU A 1 188 ? -5.941 -3.714 25.448 1.00 95.88 188 GLU A N 1
ATOM 1452 C CA . GLU A 1 188 ? -5.798 -3.540 26.889 1.00 95.88 188 GLU A CA 1
ATOM 1453 C C . GLU A 1 188 ? -5.345 -2.115 27.196 1.00 95.88 188 GLU A C 1
ATOM 1455 O O . GLU A 1 188 ? -4.275 -1.666 26.765 1.00 95.88 188 GLU A O 1
ATOM 1460 N N . PHE A 1 189 ? -6.117 -1.443 28.039 1.00 96.50 189 PHE A N 1
ATOM 1461 C CA . PHE A 1 189 ? -5.834 -0.106 28.522 1.00 96.50 189 PHE A CA 1
ATOM 1462 C C . PHE A 1 189 ? -5.587 -0.114 30.030 1.00 96.50 189 PHE A C 1
ATOM 1464 O O . PHE A 1 189 ? -6.227 -0.831 30.800 1.00 96.50 189 PHE A O 1
ATOM 1471 N N . GLN A 1 190 ? -4.638 0.695 30.480 1.00 96.88 190 GLN A N 1
ATOM 1472 C CA . GLN A 1 190 ? -4.352 0.926 31.889 1.00 96.88 190 GLN A CA 1
ATOM 1473 C C . GLN A 1 190 ? -5.057 2.203 32.343 1.00 96.88 190 GLN A C 1
ATOM 1475 O O . GLN A 1 190 ? -4.842 3.254 31.747 1.00 96.88 190 GLN A O 1
ATOM 1480 N N . ALA A 1 191 ? -5.866 2.125 33.403 1.00 96.38 191 ALA A N 1
ATOM 1481 C CA . ALA A 1 191 ? -6.509 3.310 33.964 1.00 96.38 191 ALA A CA 1
ATOM 1482 C C . ALA A 1 191 ? -5.462 4.219 34.631 1.00 96.38 191 ALA A C 1
ATOM 1484 O O . ALA A 1 191 ? -4.680 3.777 35.480 1.00 96.38 191 ALA A O 1
ATOM 1485 N N . GLU A 1 192 ? -5.435 5.493 34.256 1.00 95.56 192 GLU A N 1
ATOM 1486 C CA . GLU A 1 192 ? -4.509 6.467 34.826 1.00 95.56 192 GLU A CA 1
ATOM 1487 C C . GLU A 1 192 ? -4.924 6.837 36.253 1.00 95.56 192 GLU A C 1
ATOM 1489 O O . GLU A 1 192 ? -6.104 6.982 36.571 1.00 95.56 192 GLU A O 1
ATOM 1494 N N . GLY A 1 193 ? -3.946 6.952 37.154 1.00 93.00 193 GLY A N 1
ATOM 1495 C CA . GLY A 1 193 ? -4.200 7.281 38.561 1.00 93.00 193 GLY A CA 1
ATOM 1496 C C . GLY A 1 193 ? -4.872 6.172 39.384 1.00 93.00 193 GLY A C 1
ATOM 1497 O O . GLY A 1 193 ? -5.077 6.358 40.582 1.00 93.00 193 GLY A O 1
ATOM 1498 N N . ARG A 1 194 ? -5.182 5.004 38.799 1.00 90.62 194 ARG A N 1
ATOM 1499 C CA . ARG A 1 194 ? -5.804 3.871 39.506 1.00 90.62 194 ARG A CA 1
ATOM 1500 C C . ARG A 1 194 ? -4.953 2.608 39.389 1.00 90.62 194 ARG A C 1
ATOM 1502 O O . ARG A 1 194 ? -4.789 2.030 38.318 1.00 90.62 194 ARG A O 1
ATOM 1509 N N . ARG A 1 195 ? -4.406 2.145 40.517 1.00 90.44 195 ARG A N 1
ATOM 1510 C CA . ARG A 1 195 ? -3.586 0.924 40.557 1.00 90.44 195 ARG A CA 1
ATOM 1511 C C . ARG A 1 195 ? -4.469 -0.319 40.437 1.00 90.44 195 ARG A C 1
ATOM 1513 O O . ARG A 1 195 ? -5.512 -0.399 41.075 1.00 90.44 195 ARG A O 1
ATOM 1520 N N . GLY A 1 196 ? -4.030 -1.294 39.641 1.00 91.62 196 GLY A N 1
ATOM 1521 C CA . GLY A 1 196 ? -4.732 -2.574 39.498 1.00 91.62 196 GLY A CA 1
ATOM 1522 C C . GLY A 1 196 ? -6.033 -2.502 38.694 1.00 91.62 196 GLY A C 1
ATOM 1523 O O . GLY A 1 196 ? -6.825 -3.440 38.744 1.00 91.62 196 GLY A O 1
ATOM 1524 N N . LYS A 1 197 ? -6.266 -1.397 37.973 1.00 94.69 197 LYS A N 1
ATOM 1525 C CA . LYS A 1 197 ? -7.465 -1.170 37.165 1.00 94.69 197 LYS A CA 1
ATOM 1526 C C . LYS A 1 197 ? -7.123 -1.102 35.681 1.00 94.69 197 LYS A C 1
ATOM 1528 O O . LYS A 1 197 ? -6.143 -0.456 35.293 1.00 94.69 197 LYS A O 1
ATOM 1533 N N . ARG A 1 198 ? -7.928 -1.767 34.857 1.00 95.75 198 ARG A N 1
ATOM 1534 C CA . ARG A 1 198 ? -7.766 -1.825 33.400 1.00 95.75 198 ARG A CA 1
ATOM 1535 C C . ARG A 1 198 ? -9.098 -1.659 32.691 1.00 95.75 198 ARG A C 1
ATOM 1537 O O . ARG A 1 198 ? -10.137 -1.913 33.283 1.00 95.75 198 ARG A O 1
ATOM 1544 N N . GLY A 1 199 ? -9.036 -1.221 31.444 1.00 96.12 199 GLY A N 1
ATOM 1545 C CA . GLY A 1 199 ? -10.158 -1.236 30.517 1.00 96.12 199 GLY A CA 1
ATOM 1546 C C . GLY A 1 199 ? -9.818 -2.107 29.321 1.00 96.12 199 GLY A C 1
ATOM 1547 O O . GLY A 1 199 ? -8.653 -2.185 28.929 1.00 96.12 199 GLY A O 1
ATOM 1548 N N . TYR A 1 200 ? -10.823 -2.756 28.755 1.00 96.50 200 TYR A N 1
ATOM 1549 C CA . TYR A 1 200 ? -10.667 -3.678 27.644 1.00 96.50 200 TYR A CA 1
ATOM 1550 C C . TYR A 1 200 ? -11.678 -3.349 26.552 1.00 96.50 200 TYR A C 1
ATOM 1552 O O . TYR A 1 200 ? -12.876 -3.220 26.823 1.00 96.50 200 TYR A O 1
ATOM 1560 N N . ILE A 1 201 ? -11.191 -3.225 25.317 1.00 96.62 201 ILE A N 1
ATOM 1561 C CA . ILE A 1 201 ? -12.035 -3.196 24.118 1.00 96.62 201 ILE A CA 1
ATOM 1562 C C . ILE A 1 201 ? -11.820 -4.506 23.376 1.00 96.62 201 ILE A C 1
ATOM 1564 O O . ILE A 1 201 ? -10.716 -4.763 22.894 1.00 96.62 201 ILE A O 1
ATOM 1568 N N . THR A 1 202 ? -12.869 -5.315 23.251 1.00 96.12 202 THR A N 1
ATOM 1569 C CA . THR A 1 202 ? -12.822 -6.530 22.4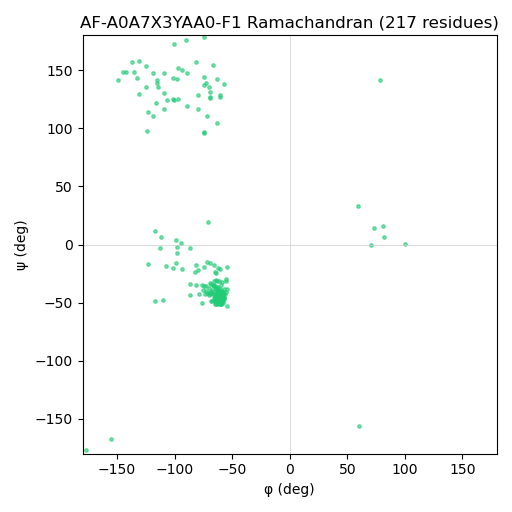27 1.00 96.12 202 THR A CA 1
ATOM 1570 C C . THR A 1 202 ? -13.235 -6.214 20.995 1.00 96.12 202 THR A C 1
ATOM 1572 O O . THR A 1 202 ? -14.056 -5.321 20.750 1.00 96.12 202 THR A O 1
ATOM 1575 N N . PHE A 1 203 ? -12.660 -6.929 20.030 1.00 94.94 203 PHE A N 1
ATOM 1576 C CA . PHE A 1 203 ? -12.942 -6.716 18.617 1.00 94.94 203 PHE A CA 1
ATOM 1577 C C . PHE A 1 203 ? -12.995 -8.011 17.806 1.00 94.94 203 PHE A C 1
ATOM 1579 O O . PHE A 1 203 ? -12.313 -8.987 18.116 1.00 94.94 203 PHE A O 1
ATOM 1586 N N . ASP A 1 204 ? -13.827 -8.013 16.762 1.00 92.88 204 ASP A N 1
ATOM 1587 C CA . ASP A 1 204 ? -14.032 -9.171 15.888 1.00 92.88 204 ASP A CA 1
ATOM 1588 C C . ASP A 1 204 ? -12.849 -9.416 14.930 1.00 92.88 204 ASP A C 1
ATOM 1590 O O . ASP A 1 204 ? -11.878 -8.656 14.868 1.00 92.88 204 ASP A O 1
ATOM 1594 N N . GLU A 1 205 ? -12.939 -10.475 14.123 1.00 88.31 205 GLU A N 1
ATOM 1595 C CA . GLU A 1 205 ? -11.918 -10.822 13.122 1.00 88.31 205 GLU A CA 1
ATOM 1596 C C . GLU A 1 205 ? -11.691 -9.728 12.058 1.00 88.31 205 GLU A C 1
ATOM 1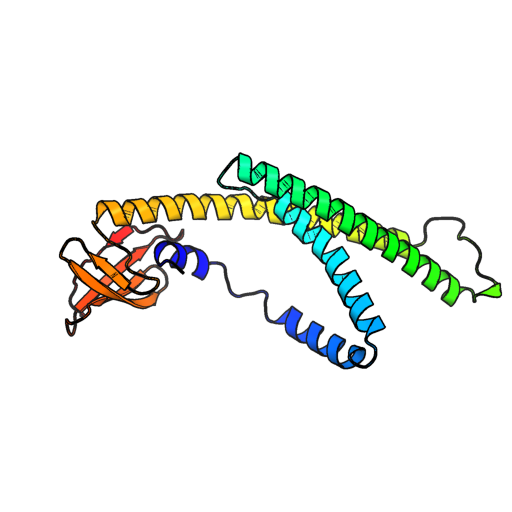598 O O . GLU A 1 205 ? -10.632 -9.681 11.429 1.00 88.31 205 GLU A O 1
ATOM 1603 N N . ASN A 1 206 ? -12.663 -8.831 11.862 1.00 86.75 206 ASN A N 1
ATOM 1604 C CA . ASN A 1 206 ? -12.596 -7.700 10.937 1.00 86.75 206 ASN A CA 1
ATOM 1605 C C . ASN A 1 206 ? -12.132 -6.398 11.619 1.00 86.75 206 ASN A C 1
ATOM 1607 O O . ASN A 1 206 ? -12.050 -5.361 10.951 1.00 86.75 206 ASN A O 1
ATOM 1611 N N . GLY A 1 207 ? -11.828 -6.435 12.921 1.00 89.12 207 GLY A N 1
ATOM 1612 C CA . GLY A 1 207 ? -11.404 -5.291 13.730 1.00 89.12 207 GLY A CA 1
ATOM 1613 C C . GLY A 1 207 ? -12.544 -4.399 14.228 1.00 89.12 207 GLY A C 1
ATOM 1614 O O . GLY A 1 207 ? -12.280 -3.258 14.616 1.00 89.12 207 GLY A O 1
ATOM 1615 N N . LYS A 1 208 ? -13.796 -4.870 14.182 1.00 93.81 208 LYS A N 1
ATOM 1616 C CA . LYS A 1 208 ? -14.977 -4.149 14.675 1.00 93.81 208 LYS A CA 1
ATOM 1617 C C . LYS A 1 208 ? -15.079 -4.282 16.189 1.00 93.81 208 LYS A C 1
ATOM 1619 O O . LYS A 1 208 ? -15.051 -5.397 16.698 1.00 93.81 208 LYS A O 1
ATOM 1624 N N . TYR A 1 209 ? -15.224 -3.169 16.894 1.00 95.81 209 TYR A N 1
ATOM 1625 C CA . TYR A 1 209 ? -15.367 -3.143 18.349 1.00 95.81 209 TYR A CA 1
ATOM 1626 C C . TYR A 1 209 ? -16.718 -3.730 18.763 1.00 95.81 209 TYR A C 1
ATOM 1628 O O . TYR A 1 209 ? -17.751 -3.403 18.174 1.00 95.81 209 TYR A O 1
ATOM 1636 N N . ILE A 1 210 ? -16.686 -4.648 19.731 1.00 96.00 210 ILE A N 1
ATOM 1637 C CA . ILE A 1 210 ? -17.855 -5.417 20.178 1.00 96.00 210 ILE A CA 1
ATOM 1638 C C . ILE A 1 210 ? -18.281 -4.974 21.573 1.00 96.00 210 ILE A C 1
ATOM 1640 O O . ILE A 1 210 ? -19.465 -4.747 21.805 1.00 96.00 210 ILE A O 1
ATOM 1644 N N . SER A 1 211 ? -17.331 -4.864 22.505 1.00 96.62 211 SER A N 1
ATOM 1645 C CA . SER A 1 211 ? -17.632 -4.556 23.902 1.00 96.62 211 SER A CA 1
ATOM 1646 C C . SER A 1 211 ? -16.571 -3.680 24.546 1.00 96.62 211 SER A C 1
ATOM 1648 O O . SER A 1 211 ? -15.383 -3.794 24.242 1.00 96.62 211 SER A O 1
ATOM 1650 N N . TRP A 1 212 ? -17.016 -2.856 25.492 1.00 96.75 212 TRP A N 1
ATOM 1651 C CA . TRP A 1 212 ? -16.175 -2.055 26.372 1.00 96.75 212 TRP A CA 1
ATOM 1652 C C . TRP A 1 212 ? -16.395 -2.540 27.799 1.00 96.75 212 TRP A C 1
ATOM 1654 O O . TRP A 1 212 ? -17.526 -2.550 28.280 1.00 96.75 212 TRP A O 1
ATOM 1664 N N . SER A 1 213 ? -15.331 -2.970 28.477 1.00 95.38 213 SER A N 1
ATOM 1665 C CA . SER A 1 213 ? -15.450 -3.470 29.853 1.00 95.38 213 SER A CA 1
ATOM 1666 C C . SER A 1 213 ? -15.656 -2.364 30.887 1.00 95.38 213 SER A C 1
ATOM 1668 O O . SER A 1 213 ? -16.015 -2.660 32.024 1.00 95.38 213 SER A O 1
ATOM 1670 N N . GLY A 1 214 ? -15.321 -1.115 30.547 1.00 92.38 214 GLY A N 1
ATOM 1671 C CA . GLY A 1 214 ? -15.095 -0.076 31.546 1.00 92.38 214 GLY A CA 1
ATOM 1672 C C . GLY A 1 214 ? -13.960 -0.446 32.500 1.00 92.38 214 GLY A C 1
ATOM 1673 O O . GLY A 1 214 ? -13.080 -1.252 32.183 1.00 92.38 214 GLY A O 1
ATOM 1674 N N . LEU A 1 215 ? -13.993 0.141 33.692 1.00 93.62 215 LEU A N 1
ATOM 1675 C CA . LEU A 1 215 ? -12.977 -0.046 34.719 1.00 93.62 215 LEU A CA 1
ATOM 1676 C C . LEU A 1 215 ? -13.083 -1.424 35.403 1.00 93.62 215 LEU A C 1
ATOM 1678 O O . LEU A 1 215 ? -13.789 -1.597 36.395 1.00 93.62 215 LEU A O 1
ATOM 1682 N N . ALA A 1 216 ? -12.301 -2.392 34.940 1.00 92.25 216 ALA A N 1
ATOM 1683 C CA . ALA A 1 216 ? -12.213 -3.735 35.504 1.00 92.25 216 ALA A CA 1
ATOM 1684 C C . ALA A 1 216 ? -11.020 -3.895 36.467 1.00 92.25 216 ALA A C 1
ATOM 1686 O O . ALA A 1 216 ? -9.990 -3.222 36.348 1.00 92.25 216 ALA A O 1
ATOM 1687 N N . ASN A 1 217 ? -11.149 -4.807 37.437 1.00 88.94 217 ASN A N 1
ATOM 1688 C CA . ASN A 1 217 ? -10.014 -5.270 38.240 1.00 88.94 217 ASN A CA 1
ATOM 1689 C C . ASN A 1 217 ? -9.143 -6.215 37.410 1.00 88.94 217 ASN A C 1
ATOM 1691 O O . ASN A 1 217 ? -9.662 -7.016 36.638 1.00 88.94 217 ASN A O 1
ATOM 1695 N N . ILE A 1 218 ? -7.829 -6.149 37.608 1.00 81.06 218 ILE A N 1
ATOM 1696 C CA . ILE A 1 218 ? -6.922 -7.189 37.120 1.00 81.06 218 ILE A CA 1
ATOM 1697 C C . ILE A 1 218 ? -7.144 -8.420 38.005 1.00 81.06 218 ILE A C 1
ATOM 1699 O O . ILE A 1 218 ? -6.843 -8.357 39.198 1.00 81.06 218 ILE A O 1
ATOM 1703 N N . SER A 1 219 ? -7.726 -9.479 37.440 1.00 60.41 219 SER A N 1
ATOM 1704 C CA . SER A 1 219 ? -7.766 -10.810 38.057 1.00 60.41 219 SER A CA 1
ATOM 1705 C C . SER A 1 219 ? -6.392 -11.459 38.034 1.00 60.41 219 SER A 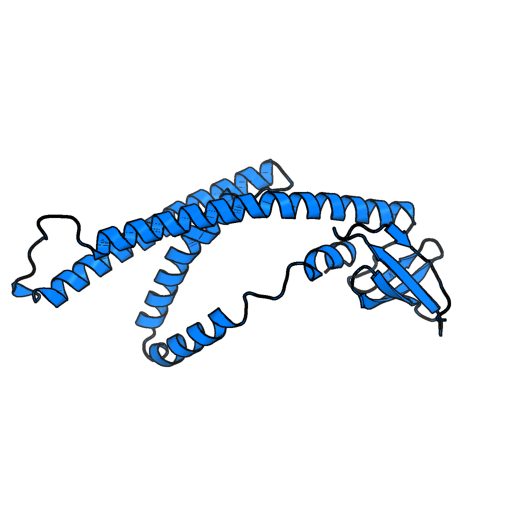C 1
ATOM 1707 O O . SER A 1 219 ? -5.753 -11.365 36.959 1.00 60.41 219 SER A O 1
#

Sequence (219 aa):
MSIVKLAPKIVAGSALAGFGLAFGRDVYRKTKKNLLLVAALALVTIAFYGLFVCCVWIGRNYESWAGSIFKKLGALAALAVCFGISFYLILFLDGAIIEVSQGAENATAPEGLSPVFFGGIILQVLLVVSGLIFGLVQRKKRRIAWVTEKSNIQFFEDHGIEELDDEHLRDSEGNRYKLKNVFKGELEFQAEGRRGKRGYITFDENGKYISWSGLANIS

Foldseek 3Di:
DAPLLPLLDVVPDDDDDPPVVVVVVVVCVVCVVPPVSVVVVVLLCCLLVLLLQLLLQLLADDPDPVVSVVSNVVSVVSNVVSCVSLLV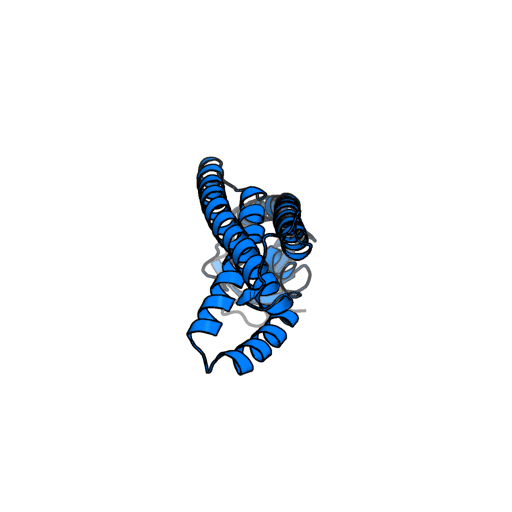VLVVVVQVVQCVVLPVVRRDDDPDDDPSNVVSVVSSVCSNVNSNVNSNVVRVSVVLSVVQSVQQVVVCVVQVWAGPDRFWIATPVRWIWGFDDDDDQKTWTDTPPDPQWIWMFGADPSRHTDDIPPTDGDD

Mean predicted aligned error: 7.67 Å

Secondary structure (DSSP, 8-state):
--GGGHHHHHTT-SSSHHHHHHHHHHHHHHHTT-HHHHHHHHHHHHHHHHHHHHHHHHHS--SSHHHHHHHHHHHHHHHHHHHHHHHHHHHHHHHHHHHHHH-TTT----SS--HHHHHHHHHHHHHHHHHHHHHHHHHHHHHHHHHHHHHHHHHHHHTTPEE-SSSEEE-TT--EEEEEEEETTEEEEEETT-TTEEEEEEE-TT--EEEE--SEE--

=== Feature glossary ===
A reading guide for the features in this record.

Start from the sequence.

  · Sequence gives the chain of amino acids in standard one-letter code (A=alanine, C=cysteine, …, Y=tyrosine), read N→C. It is the only feature that is directly encoded by the gene; all structural features are derived from the folded form of this sequence.

Fold it, and you get atomic coordinates and the backbone conformation that goes with them.

  · The mmCIF table is the protein's shape written out atom by atom. For each backbone N, Cα, C, and carbonyl O, it records an (x, y, z) coordinate triple in Å plus the residue type, chain letter, and residue number.

  · Backbone dihedral angles. Every residue except chain termini has a φ (preceding-C → N → Cα → C) and a ψ (N → Cα → C → next-N). They are reported in degrees following the IUPAC sign convention. Secondary structure is essentially a statement about which (φ, ψ) basin each residue occupies.

  · DSSP 8-state secondary structure assigns each residue one of H (α-helix), G (3₁₀-helix), I (π-helix), E (extended β-strand), B (isolated β-bridge), T (hydrogen-bonded turn), S (bend), or '-' (coil). The assignment is computed from backbone hydrogen-bond geometry via the Kabsch–Sander algorithm.

  · P-SEA three-state annotation labels each residue as helix, strand, or coil based purely on the geometry of the Cα trace. It serves as a fallback when the full backbone (and thus DSSP) is unavailable.

Summarize the fold with a handful of shape descriptors and a per-residue structural alphabet.

  · Radius of gyration (Rg) is the root-mean-square distance of Cα atoms from their centroid — a single number for overall size and compactness. A globular domain of N residues has Rg ≈ 2.2·N^0.38 Å; an extended or disordered chain has a much larger Rg. The Cα contact count is the number of residue pairs whose Cα atoms are within 8 Å and are more than four positions apart in sequence — a standard proxy for tertiary packing density. The bounding box is the smallest axis-aligned box enclosing all Cα atoms.

  · Foldseek's 3Di representation compresses backbone geometry into a per-residue letter drawn from a learned twenty-state alphabet. It captures the tertiary interaction pattern around each residue — which residues are packed against it in space, regardless of where they are in sequence.

  · Accessible surface area quantifies burial. A residue with SASA near zero is packed into the hydrophobic core; one with SASA >100 Å² sits on the surface. Computed here via the Shrake–Rupley numerical algorithm with a 1.4 Å probe.

Ask how reliable the model is.

  · For AlphaFold models, the B-factor field carries pLDDT — the model's own estimate of local accuracy on a 0–100 scale. Regions with pLDDT<50 should be treated as essentially unmodeled; they often correspond to intrinsically disordered segments.

  · For experimental (PDB) structures, the B-factor (temperature factor) quantifies the positional spread of each atom in the crystal — a combination of thermal vibration and static disorder — in units of Å². High B-factors mark flexible loops or poorly resolved regions; low B-factors mark the rigid, well-ordered core.

  · PAE(i, j) answers: if I align the predicted and true structures on residue i, how far off (in Å) do I expect residue j to be? A block-diagonal PAE matrix with low values on the blocks and high values off-diagonal is the signature of a multi-domain protein with confidently predicted domains but uncertain inter-domain orientation.

Place it in context: what it resembles, what it is annotated as, and how it looks.

  · Structural nearest neighbors (via Foldseek easy-search vs the PDB). Reported per hit: target PDB id, E-value, and alignment TM-score. A TM-score above ~0.5 is the conventional threshold for 'same fold'.

  · Functional annotations link the protein to curated databases. InterPro entries identify conserved domains and families by matching the sequence against member-database signatures (Pfam, PROSITE, CDD, …). Gene Ontology (GO) terms describe molecular function, biological process, and cellular component in a controlled vocabulary. CATH places the structure in a hierarchical fold classification (Class/Architecture/Topology/Homologous-superfamily). The organism is the source species.

  · Plot images: a contact map (which residues are close in 3D, as an N×N binary image), a Ramachandran scatter (backbone torsion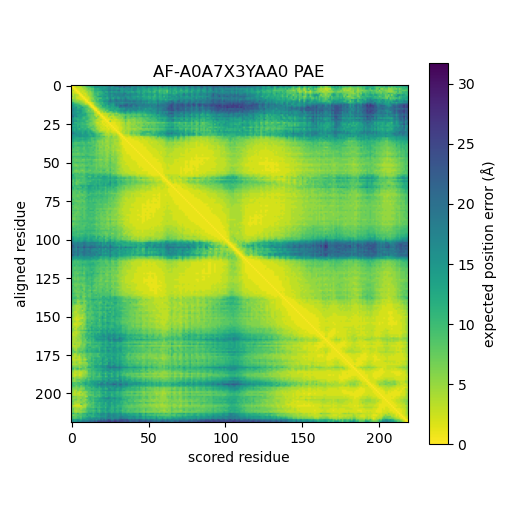 angles, revealing secondary-structure composition at a glance), and — for AlphaFold structures — a PAE heatmap (pairwise prediction confidence).

  · Structure images are PyMOL renders from six orthogonal camera directions. Cartoon representation draws helices as coils and strands as arrows; sticks shows the backbone as bonds; surface shows the solvent-excluded envelope. Rainbow coloring maps sequence position to hue (blue→red, N→C); chain coloring assigns a distinct color per polypeptide.